Protein AF-A7SNC6-F1 (afdb_monomer_lite)

Secondary structure (DSSP, 8-state):
-----------SS--S---------SEEEEEEEE--HHHHTS-SS-EEEEE-TTGGG--HHHHIIIIIHHHHHHHHHTT-SEEEEETTTEEEE-TTHHHHTTTT-B-S-EETTEE-TTEEEEEEE--GGGT--EEE--GGGSTT-B-SS-PPPBS-TTSTTB---SS--EEE-GGG-SS--SSPPPTTBTT-SS----SSPPPPGGGTS--

Sequence (211 aa):
MKSSIAFSALLQCLLVLVIQGNYDNGLEQLGCYRNRHCALGGRPFPVHLKTFHDALHMNESELEVKVIRPCAELAKKKGYLWFGIEYWGECWSGEHAHSTYFKDGRSSHCCNGVGKDNTVFAYRIKEPMCDQYMTFDDETRAQNYTNIDGPFKTDNNGSTNHMFAGNLWYRFLGNTGTAIATTCVPPRHCDAILTGWMKDEHPRVTDGVVN

InterPro domains:
  IPR057774 UMOD/GP2/OIT3-like, D8C domain [PF23283] (170-211)

Radius of gyration: 25.27 Å; chains: 1; bounding box: 68×59×62 Å

Foldseek 3Di:
DDDDDDDDPPPPPPPPDDDPDPPPPLKDFPFKAFFVCVPPPAGLFRAWQDFQPPLVVDDLVCCVVRAVVVLCVSCVVVVFFKWWAAQRHTIGHDDCSVPRVQVRHGDPQAPSQHHHPRMIGMMGRNDCQPPDAAEDEPLQQALPRADDPDDAADCDPPDPRHDDPPPGHYAYDDNNDGDFACDDRDARGRSHRHDDGNVDDDDDVVNVPND

pLDDT: mean 79.82, std 18.89, range [26.81, 98.25]

Structure (mmCIF, N/CA/C/O backbone):
data_AF-A7SNC6-F1
#
_entry.id   AF-A7SNC6-F1
#
loop_
_atom_site.group_PDB
_atom_site.id
_atom_site.type_symbol
_atom_site.label_atom_id
_atom_site.label_alt_id
_atom_site.label_comp_id
_atom_site.label_asym_id
_atom_site.label_entity_id
_atom_site.label_seq_id
_atom_site.pdbx_PDB_ins_code
_atom_site.Cartn_x
_atom_site.Cartn_y
_atom_site.Cartn_z
_atom_site.occupancy
_atom_site.B_iso_or_equiv
_atom_site.auth_seq_id
_atom_site.auth_comp_id
_atom_site.auth_asym_id
_atom_site.auth_atom_id
_atom_site.pdbx_PDB_model_num
ATOM 1 N N . MET A 1 1 ? 38.694 44.424 34.231 1.00 33.25 1 MET A N 1
ATOM 2 C CA . MET A 1 1 ? 39.830 43.561 33.834 1.00 33.25 1 MET A CA 1
ATOM 3 C C . MET A 1 1 ? 39.306 42.140 33.654 1.00 33.25 1 MET A C 1
ATOM 5 O O . MET A 1 1 ? 38.516 41.736 34.490 1.00 33.25 1 MET A O 1
ATOM 9 N N . LYS A 1 2 ? 39.682 41.491 32.534 1.00 27.47 2 LYS A N 1
ATOM 10 C CA . LYS A 1 2 ? 39.826 40.037 32.239 1.00 27.47 2 LYS A CA 1
ATOM 11 C C . LYS A 1 2 ? 39.272 39.058 33.307 1.00 27.47 2 LYS A C 1
ATOM 13 O O . LYS A 1 2 ? 39.609 39.222 34.465 1.00 27.47 2 LYS A O 1
ATOM 18 N N . SER A 1 3 ? 38.585 37.945 33.034 1.00 26.81 3 SER A N 1
ATOM 19 C CA . SER A 1 3 ? 38.406 37.118 31.830 1.00 26.81 3 SER A CA 1
ATOM 20 C C . SER A 1 3 ? 37.554 35.882 32.215 1.00 26.81 3 SER A C 1
ATOM 22 O O . SER A 1 3 ? 37.766 35.382 33.310 1.00 26.81 3 SER A O 1
ATOM 24 N N . SER A 1 4 ? 36.689 35.422 31.290 1.00 28.69 4 SER A N 1
ATOM 25 C CA . SER A 1 4 ? 36.285 34.036 30.892 1.00 28.69 4 SER A CA 1
ATOM 26 C C . SER A 1 4 ? 36.039 32.953 31.978 1.00 28.69 4 SER A C 1
ATOM 28 O O . SER A 1 4 ? 36.802 32.841 32.921 1.00 28.69 4 SER A O 1
ATOM 30 N N . ILE A 1 5 ? 35.055 32.040 31.894 1.00 34.69 5 ILE A N 1
ATOM 31 C CA . ILE A 1 5 ? 34.737 31.092 30.803 1.00 34.69 5 ILE A CA 1
ATOM 32 C C . ILE A 1 5 ? 33.243 30.675 30.841 1.00 34.69 5 ILE A C 1
ATOM 34 O O . ILE A 1 5 ? 32.614 30.604 31.891 1.00 34.69 5 ILE A O 1
ATOM 38 N N . ALA A 1 6 ? 32.744 30.396 29.635 1.00 30.88 6 ALA A N 1
ATOM 39 C CA . ALA A 1 6 ? 31.465 29.875 29.155 1.00 30.88 6 ALA A CA 1
ATOM 40 C C . ALA A 1 6 ? 30.711 28.797 29.969 1.00 30.88 6 ALA A C 1
ATOM 42 O O . ALA A 1 6 ? 31.302 27.812 30.392 1.00 30.88 6 ALA A O 1
ATOM 43 N N . PHE A 1 7 ? 29.372 28.879 29.942 1.00 33.66 7 PHE A N 1
ATOM 44 C CA . PHE A 1 7 ? 28.538 27.850 29.299 1.00 33.66 7 PHE A CA 1
ATOM 45 C C . PHE A 1 7 ? 27.410 28.535 28.512 1.00 33.66 7 PHE A C 1
ATOM 47 O O . PHE A 1 7 ? 26.639 29.333 29.036 1.00 33.66 7 PHE A O 1
ATOM 54 N N . SER A 1 8 ? 27.409 28.277 27.208 1.00 35.75 8 SER A N 1
ATOM 55 C CA . SER A 1 8 ? 26.547 28.887 26.200 1.00 35.75 8 SER A CA 1
ATOM 56 C C . SER A 1 8 ? 25.087 28.462 26.374 1.00 35.75 8 SER A C 1
ATOM 58 O O . SER A 1 8 ? 24.778 27.272 26.369 1.00 35.75 8 SER A O 1
ATOM 60 N N . ALA A 1 9 ? 24.186 29.440 26.465 1.00 37.50 9 ALA A N 1
ATOM 61 C CA . ALA A 1 9 ? 22.739 29.271 26.380 1.00 37.50 9 ALA A CA 1
ATOM 62 C C . ALA A 1 9 ? 22.296 29.014 24.920 1.00 37.50 9 ALA A C 1
ATOM 64 O O . ALA A 1 9 ? 21.599 29.822 24.312 1.00 37.50 9 ALA A O 1
ATOM 65 N N . LEU A 1 10 ? 22.726 27.882 24.349 1.00 45.81 10 LEU A N 1
ATOM 66 C CA . LEU A 1 10 ? 22.366 27.414 23.001 1.00 45.81 10 LEU A CA 1
ATOM 67 C C . LEU A 1 10 ? 21.673 26.040 23.019 1.00 45.81 10 LEU A C 1
ATOM 69 O O . LEU A 1 10 ? 21.910 25.200 22.156 1.00 45.81 10 LEU A O 1
ATOM 73 N N . LEU A 1 11 ? 20.783 25.794 23.983 1.00 43.00 11 LEU A N 1
ATOM 74 C CA . LEU A 1 11 ? 19.955 24.581 23.973 1.00 43.00 11 LEU A CA 1
ATOM 75 C C . LEU A 1 11 ? 18.495 24.856 24.342 1.00 43.00 11 LEU A C 1
ATOM 77 O O . LEU A 1 11 ? 17.886 24.141 25.127 1.00 43.00 11 LEU A O 1
ATOM 81 N N . GLN A 1 12 ? 17.926 25.909 23.755 1.00 46.56 12 GLN A N 1
ATOM 82 C CA . GLN A 1 12 ? 16.492 26.200 23.869 1.00 46.56 12 GLN A CA 1
ATOM 83 C C . GLN A 1 12 ? 15.816 26.502 22.524 1.00 46.56 12 GLN A C 1
ATOM 85 O O . GLN A 1 12 ? 14.722 27.048 22.487 1.00 46.56 12 GLN A O 1
ATOM 90 N N . CYS A 1 13 ? 16.435 26.068 21.417 1.00 36.12 13 CYS A N 1
ATOM 91 C CA . CYS A 1 13 ? 15.850 26.131 20.070 1.00 36.12 13 CYS A CA 1
ATOM 92 C C . CYS A 1 13 ? 16.016 24.845 19.233 1.00 36.12 13 CYS A C 1
ATOM 94 O O . CYS A 1 13 ? 15.819 24.881 18.025 1.00 36.12 13 CYS A O 1
ATOM 96 N N . LEU A 1 14 ? 16.333 23.696 19.844 1.00 38.91 14 LEU A N 1
ATOM 97 C CA . LEU A 1 14 ? 16.245 22.385 19.169 1.00 38.91 14 LEU A CA 1
ATOM 98 C C . LEU A 1 14 ? 15.051 21.556 19.663 1.00 38.91 14 LEU A C 1
ATOM 100 O O . LEU A 1 14 ? 15.055 20.330 19.651 1.00 38.91 14 LEU A O 1
ATOM 104 N N . LEU A 1 15 ? 13.987 22.260 20.048 1.00 40.84 15 LEU A N 1
ATOM 105 C CA . LEU A 1 15 ? 12.631 21.733 20.096 1.00 40.84 15 LEU A CA 1
ATOM 106 C C . LEU A 1 15 ? 12.034 21.758 18.673 1.00 40.84 15 LEU A C 1
ATOM 108 O O . LEU A 1 15 ? 11.037 22.418 18.407 1.00 40.84 15 LEU A O 1
ATOM 112 N N . VAL A 1 16 ? 12.683 21.061 17.742 1.00 39.91 16 VAL A N 1
ATOM 113 C CA . VAL A 1 16 ? 12.069 20.609 16.492 1.00 39.91 16 VAL A CA 1
ATOM 114 C C . VAL A 1 16 ? 12.292 19.102 16.464 1.00 39.91 16 VAL A C 1
ATOM 116 O O . VAL A 1 16 ? 13.362 18.644 16.090 1.00 39.91 16 VAL A O 1
ATOM 119 N N . LEU A 1 17 ? 11.277 18.368 16.934 1.00 39.59 17 LEU A N 1
ATOM 120 C CA . LEU A 1 17 ? 10.979 16.974 16.576 1.00 39.59 17 LEU A CA 1
ATOM 121 C C . LEU A 1 17 ? 12.161 16.000 16.793 1.00 39.59 17 LEU A C 1
ATOM 123 O O . LEU A 1 17 ? 12.955 15.729 15.905 1.00 39.59 17 LEU A O 1
ATOM 127 N N . VAL A 1 18 ? 12.408 15.551 18.024 1.00 37.75 18 VAL A N 1
ATOM 128 C CA . VAL A 1 18 ? 11.853 14.285 18.547 1.00 37.75 18 VAL A CA 1
ATOM 129 C C . VAL A 1 18 ? 12.118 13.106 17.587 1.00 37.75 18 VAL A C 1
ATOM 131 O O . VAL A 1 18 ? 11.423 12.921 16.597 1.00 37.75 18 VAL A O 1
ATOM 134 N N . ILE A 1 19 ? 13.109 12.295 17.983 1.00 39.22 19 ILE A N 1
ATOM 135 C CA . ILE A 1 19 ? 13.506 10.948 17.521 1.00 39.22 19 ILE A CA 1
ATOM 136 C C . ILE A 1 19 ? 14.210 10.863 16.154 1.00 39.22 19 ILE A C 1
ATOM 138 O O . ILE A 1 19 ? 13.601 10.666 15.109 1.00 39.22 19 ILE A O 1
ATOM 142 N N . GLN A 1 20 ? 15.547 10.838 16.198 1.00 39.59 20 GLN A N 1
ATOM 143 C CA . GLN A 1 20 ? 16.366 10.074 15.249 1.00 39.59 20 GLN A CA 1
ATOM 144 C C . GLN A 1 20 ? 16.099 8.568 15.437 1.00 39.59 20 GLN A C 1
ATOM 146 O O . GLN A 1 20 ? 16.933 7.824 15.945 1.00 39.59 20 GLN A O 1
ATOM 151 N N . GLY A 1 21 ? 14.901 8.125 15.075 1.00 33.22 21 GLY A N 1
ATOM 152 C CA . GLY A 1 21 ? 14.611 6.736 14.760 1.00 33.22 21 GLY A CA 1
ATOM 153 C C . GLY A 1 21 ? 14.465 6.684 13.251 1.00 33.22 21 GLY A C 1
ATOM 154 O O . GLY A 1 21 ? 13.711 7.478 12.697 1.00 33.22 21 GLY A O 1
ATOM 155 N N . ASN A 1 22 ? 15.221 5.820 12.579 1.00 39.22 22 ASN A N 1
ATOM 156 C CA . ASN A 1 22 ? 15.066 5.584 11.148 1.00 39.22 22 ASN A CA 1
ATOM 157 C C . ASN A 1 22 ? 13.580 5.363 10.828 1.00 39.22 22 ASN A C 1
ATOM 159 O O . ASN A 1 22 ? 13.013 4.337 11.197 1.00 39.22 22 ASN A O 1
ATOM 163 N N . TYR A 1 23 ? 12.952 6.334 10.165 1.00 40.31 23 TYR A N 1
ATOM 164 C CA . TYR A 1 23 ? 11.682 6.121 9.491 1.00 40.31 23 TYR A CA 1
ATOM 165 C C . TYR A 1 23 ? 12.012 5.233 8.290 1.00 40.31 23 TYR A C 1
ATOM 167 O O . TYR A 1 23 ? 12.348 5.728 7.216 1.00 40.31 23 TYR A O 1
ATOM 175 N N . ASP A 1 24 ? 12.014 3.913 8.493 1.00 50.47 24 ASP A N 1
ATOM 176 C CA . ASP A 1 24 ? 11.870 2.972 7.385 1.00 50.47 24 ASP A CA 1
ATOM 177 C C . ASP A 1 24 ? 10.622 3.437 6.627 1.00 50.47 24 ASP A C 1
ATOM 179 O O . ASP A 1 24 ? 9.529 3.461 7.191 1.00 50.47 24 ASP A O 1
ATOM 183 N N . ASN A 1 25 ? 10.812 3.921 5.397 1.00 56.88 25 ASN A N 1
ATOM 184 C CA . ASN A 1 25 ? 9.876 4.734 4.611 1.00 56.88 25 ASN A CA 1
ATOM 185 C C . ASN A 1 25 ? 8.576 4.010 4.198 1.00 56.88 25 ASN A C 1
ATOM 187 O O . ASN A 1 25 ? 8.143 4.177 3.067 1.00 56.88 25 ASN A O 1
ATOM 191 N N . GLY A 1 26 ? 7.957 3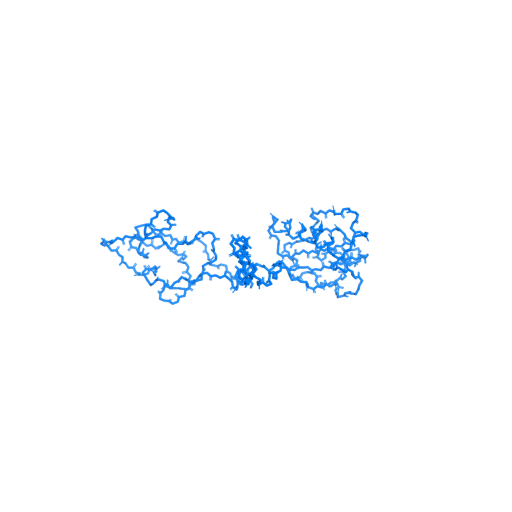.170 5.033 1.00 78.44 26 GLY A N 1
ATOM 192 C CA . GLY A 1 26 ? 6.697 2.476 4.734 1.00 78.44 26 GLY A CA 1
ATOM 193 C C . GLY A 1 26 ? 6.717 1.660 3.435 1.00 78.44 26 GLY A C 1
ATOM 194 O O . GLY A 1 26 ? 5.668 1.258 2.950 1.00 78.44 26 GLY A O 1
ATOM 195 N N . LEU A 1 27 ? 7.892 1.433 2.845 1.00 88.44 27 LEU A N 1
ATOM 196 C CA . LEU A 1 27 ? 8.087 0.860 1.523 1.00 88.44 27 LEU A CA 1
ATOM 197 C C . LEU A 1 27 ? 9.140 -0.230 1.608 1.00 88.44 27 LEU A C 1
ATOM 199 O O . LEU A 1 27 ? 10.258 -0.024 2.073 1.00 88.44 27 LEU A O 1
ATOM 203 N N . GLU A 1 28 ? 8.779 -1.401 1.115 1.00 89.81 28 GLU A N 1
ATOM 204 C CA . GLU A 1 28 ? 9.666 -2.534 0.964 1.00 89.81 28 GLU A CA 1
ATOM 205 C C . GLU A 1 28 ? 10.018 -2.732 -0.501 1.00 89.81 28 GLU A C 1
ATOM 207 O O . GLU A 1 28 ? 9.141 -2.854 -1.357 1.00 89.81 28 GLU A O 1
ATOM 212 N N . GLN A 1 29 ? 11.316 -2.808 -0.778 1.00 93.75 29 GLN A N 1
ATOM 213 C CA . GLN A 1 29 ? 11.841 -3.129 -2.097 1.00 93.75 29 GLN A CA 1
ATOM 214 C C . GLN A 1 29 ? 11.790 -4.644 -2.318 1.00 93.75 29 GLN A C 1
ATOM 216 O O . GLN A 1 29 ? 12.594 -5.389 -1.762 1.00 93.75 29 GLN A O 1
ATOM 221 N N . LEU A 1 30 ? 10.870 -5.112 -3.163 1.00 93.38 30 LEU A N 1
ATOM 222 C CA . LEU A 1 30 ? 10.735 -6.538 -3.494 1.00 93.38 30 LEU A CA 1
ATOM 223 C C . LEU A 1 30 ? 11.735 -6.970 -4.577 1.00 93.38 30 LEU A C 1
ATOM 225 O O . LEU A 1 30 ? 12.044 -8.159 -4.727 1.00 93.38 30 LEU A O 1
ATOM 229 N N . GLY A 1 31 ? 12.229 -6.007 -5.359 1.00 94.38 31 GLY A N 1
ATOM 230 C CA . GLY A 1 31 ? 13.295 -6.180 -6.339 1.00 94.38 31 GLY A CA 1
ATOM 231 C C . GLY A 1 31 ? 12.835 -6.098 -7.793 1.00 94.38 31 GLY A C 1
ATOM 232 O O . GLY A 1 31 ? 11.743 -5.634 -8.108 1.00 94.38 31 GLY A O 1
ATOM 233 N N . CYS A 1 32 ? 13.709 -6.545 -8.693 1.00 97.44 32 CYS A N 1
ATOM 234 C CA . CYS A 1 32 ? 13.544 -6.400 -10.135 1.00 97.44 32 CYS A CA 1
ATOM 235 C C . CYS A 1 32 ? 12.961 -7.661 -10.789 1.00 97.44 32 CYS A C 1
ATOM 237 O O . CYS A 1 32 ? 13.494 -8.767 -10.636 1.00 97.44 32 CYS A O 1
ATOM 239 N N . TYR A 1 33 ? 11.902 -7.480 -11.575 1.00 96.62 33 TYR A N 1
ATOM 240 C CA . TYR A 1 33 ? 11.171 -8.553 -12.245 1.00 96.62 33 TYR A CA 1
ATOM 241 C C . TYR A 1 33 ? 10.995 -8.244 -13.724 1.00 96.62 33 TYR A C 1
ATOM 243 O O . TYR A 1 33 ? 11.029 -7.091 -14.152 1.00 96.62 33 TYR A O 1
ATOM 251 N N . ARG A 1 34 ? 10.853 -9.290 -14.532 1.00 94.88 34 ARG A N 1
ATOM 252 C CA . ARG A 1 34 ? 10.528 -9.132 -15.950 1.00 94.88 34 ARG A CA 1
ATOM 253 C C . ARG A 1 34 ? 9.076 -8.674 -16.093 1.00 94.88 34 ARG A C 1
ATOM 255 O O . ARG A 1 34 ? 8.237 -9.003 -15.264 1.00 94.88 34 ARG A O 1
ATOM 262 N N . ASN A 1 35 ? 8.794 -7.952 -17.167 1.00 90.31 35 ASN A N 1
ATOM 263 C CA . ASN A 1 35 ? 7.447 -7.595 -17.592 1.00 90.31 35 ASN A CA 1
ATOM 264 C C . ASN A 1 35 ? 7.241 -8.052 -19.043 1.00 90.31 35 ASN A C 1
ATOM 266 O O . ASN A 1 35 ? 7.321 -7.266 -19.986 1.00 90.31 35 ASN A O 1
ATOM 270 N N . ARG A 1 36 ? 6.999 -9.351 -19.241 1.00 84.88 36 ARG A N 1
ATOM 271 C CA . ARG A 1 36 ? 6.863 -9.986 -20.566 1.00 84.88 36 ARG A CA 1
ATOM 272 C C . ARG A 1 36 ? 5.442 -9.868 -21.113 1.00 84.88 36 ARG A C 1
ATOM 274 O O . ARG A 1 36 ? 4.935 -10.790 -21.749 1.00 84.88 36 ARG A O 1
ATOM 281 N N . HIS A 1 37 ? 4.799 -8.728 -20.896 1.00 77.94 37 HIS A N 1
ATOM 282 C CA . HIS A 1 37 ? 3.389 -8.533 -21.211 1.00 77.94 37 HIS A CA 1
ATOM 283 C C . HIS A 1 37 ? 3.032 -8.756 -22.687 1.00 77.94 37 HIS A C 1
ATOM 285 O O . HIS A 1 37 ? 1.966 -9.303 -22.963 1.00 77.94 37 HIS A O 1
ATOM 291 N N . CYS A 1 38 ? 3.926 -8.407 -23.621 1.00 76.69 38 CYS A N 1
ATOM 292 C CA . CYS A 1 38 ? 3.744 -8.674 -25.053 1.00 76.69 38 CYS A CA 1
ATOM 293 C C . CYS A 1 38 ? 3.909 -10.156 -25.428 1.00 76.69 38 CYS A C 1
ATOM 295 O O . CYS A 1 38 ? 3.341 -10.594 -26.421 1.00 76.69 38 CYS A O 1
ATOM 297 N N . ALA A 1 39 ? 4.695 -10.922 -24.665 1.00 72.94 39 ALA A N 1
ATOM 298 C CA . ALA A 1 39 ? 5.048 -12.303 -25.002 1.00 72.94 39 ALA A CA 1
ATOM 299 C C . ALA A 1 39 ? 4.208 -13.351 -24.255 1.00 72.94 39 ALA A C 1
ATOM 301 O O . ALA A 1 39 ? 4.021 -14.448 -24.769 1.00 72.94 39 ALA A O 1
ATOM 302 N N . LEU A 1 40 ? 3.729 -13.037 -23.046 1.00 76.06 40 LEU A N 1
ATOM 303 C CA . LEU A 1 40 ? 3.042 -13.987 -22.159 1.00 76.06 40 LEU A CA 1
ATOM 304 C C . LEU A 1 40 ? 1.570 -13.645 -21.891 1.00 76.06 40 LEU A C 1
ATOM 306 O O . LEU A 1 40 ? 0.896 -14.406 -21.207 1.00 76.06 40 LEU A O 1
ATOM 310 N N . GLY A 1 41 ? 1.058 -12.540 -22.439 1.00 68.56 41 GLY A N 1
ATOM 311 C CA . GLY A 1 41 ? -0.332 -12.132 -22.247 1.00 68.56 41 GLY A CA 1
ATOM 312 C C . GLY A 1 41 ? -0.582 -11.578 -20.843 1.00 68.56 41 GLY A C 1
ATOM 313 O O . GLY A 1 41 ? -0.890 -12.301 -19.899 1.00 68.56 41 GLY A O 1
ATOM 314 N N . GLY A 1 42 ? -0.489 -10.254 -20.717 1.00 81.38 42 GLY A N 1
ATOM 315 C CA . GLY A 1 42 ? -0.873 -9.521 -19.508 1.00 81.38 42 GLY A CA 1
ATOM 316 C C . GLY A 1 42 ? 0.294 -9.190 -18.576 1.00 81.38 42 GLY A C 1
ATOM 317 O O . GLY A 1 42 ? 1.175 -10.007 -18.313 1.00 81.38 42 GLY A O 1
ATOM 318 N N . ARG A 1 43 ? 0.281 -7.971 -18.034 1.00 89.81 43 ARG A N 1
ATOM 319 C CA . ARG A 1 43 ? 1.343 -7.419 -17.176 1.00 89.81 43 ARG A CA 1
ATOM 320 C C . ARG A 1 43 ? 1.320 -8.035 -15.763 1.00 89.81 43 ARG A C 1
ATOM 322 O O . ARG A 1 43 ? 0.247 -8.428 -15.299 1.00 89.81 43 ARG A O 1
ATOM 329 N N . PRO A 1 44 ? 2.465 -8.141 -15.059 1.00 90.62 44 PRO A N 1
ATOM 330 C CA . PRO A 1 44 ? 2.508 -8.417 -13.620 1.00 90.62 44 PRO A CA 1
ATOM 331 C C . PRO A 1 44 ? 1.725 -7.375 -12.812 1.00 90.62 44 PRO A C 1
ATOM 333 O O . PRO A 1 44 ? 0.977 -7.739 -11.910 1.00 90.62 44 PRO A O 1
ATOM 336 N N . PHE A 1 45 ? 1.835 -6.103 -13.206 1.00 95.12 45 PHE A N 1
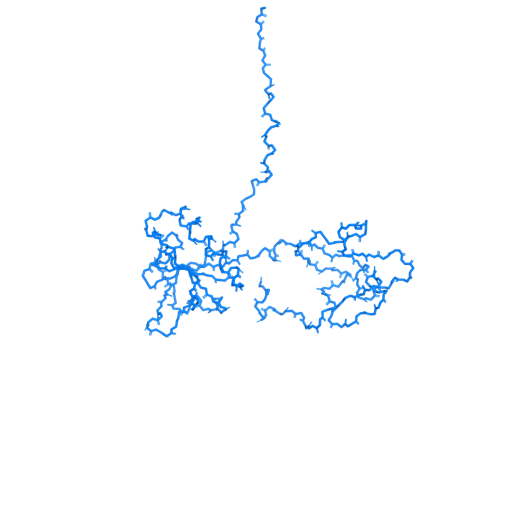ATOM 337 C CA . PHE A 1 45 ? 1.040 -4.983 -12.704 1.00 95.12 45 PHE A CA 1
ATOM 338 C C . PHE A 1 45 ? 0.125 -4.461 -13.829 1.00 95.12 45 PHE A C 1
ATOM 340 O O . PHE A 1 45 ? 0.614 -3.797 -14.745 1.00 95.12 45 PHE A O 1
ATOM 347 N N . PRO A 1 46 ? -1.175 -4.805 -13.839 1.00 93.69 46 PRO A N 1
ATOM 348 C CA . PRO A 1 46 ? -2.060 -4.527 -14.974 1.00 93.69 46 PRO A CA 1
ATOM 349 C C . PRO A 1 46 ? -2.612 -3.097 -15.038 1.00 93.69 46 PRO A C 1
ATOM 351 O O . PRO A 1 46 ? -3.100 -2.693 -16.091 1.00 93.69 46 PRO A O 1
ATOM 354 N N . VAL A 1 47 ? -2.560 -2.331 -13.946 1.00 96.06 47 VAL A N 1
ATOM 355 C CA . VAL A 1 47 ? -3.182 -1.004 -13.856 1.00 96.06 47 VAL A CA 1
ATOM 356 C C . VAL A 1 47 ? -2.118 0.077 -13.964 1.00 96.06 47 VAL A C 1
ATOM 358 O O . VAL A 1 47 ? -1.282 0.213 -13.075 1.00 96.06 47 VAL A O 1
ATOM 361 N N . HIS A 1 48 ? -2.163 0.875 -15.027 1.00 97.25 48 HIS A N 1
ATOM 362 C CA . HIS A 1 48 ? -1.355 2.091 -15.126 1.00 97.25 48 HIS A CA 1
ATOM 363 C C . HIS A 1 48 ? -1.947 3.173 -14.222 1.00 97.25 48 HIS A C 1
ATOM 365 O O . HIS A 1 48 ? -3.148 3.444 -14.278 1.00 97.25 48 HIS A O 1
ATOM 371 N N . LEU A 1 49 ? -1.119 3.777 -13.372 1.00 97.62 49 LEU A N 1
ATOM 372 C CA . LEU A 1 49 ? -1.534 4.860 -12.482 1.00 97.62 49 LEU A CA 1
ATOM 373 C C . LEU A 1 49 ? -1.108 6.225 -13.019 1.00 97.62 49 LEU A C 1
ATOM 375 O O . LEU A 1 49 ? -1.892 7.175 -12.959 1.00 97.62 49 LEU A O 1
ATOM 379 N N . LYS A 1 50 ? 0.143 6.339 -13.489 1.00 97.88 50 LYS A N 1
ATOM 380 C CA . LYS A 1 50 ? 0.732 7.594 -13.975 1.00 97.88 50 LYS A CA 1
ATOM 381 C C . LYS A 1 50 ? 2.065 7.358 -14.689 1.00 97.88 50 LYS A C 1
ATOM 383 O O . LYS A 1 50 ? 2.787 6.431 -14.347 1.00 97.88 50 LYS A O 1
ATOM 388 N N . THR A 1 51 ? 2.436 8.261 -15.593 1.00 97.44 51 THR A N 1
ATOM 389 C CA . THR A 1 51 ? 3.811 8.386 -16.100 1.00 97.44 51 THR A CA 1
ATOM 390 C C . THR A 1 51 ? 4.474 9.634 -15.515 1.00 97.44 51 THR A C 1
ATOM 392 O O . THR A 1 51 ? 3.914 10.732 -15.564 1.00 97.44 51 THR A O 1
ATOM 395 N N . PHE A 1 52 ? 5.659 9.461 -14.936 1.00 95.69 52 PHE A N 1
ATOM 396 C CA . PHE A 1 52 ? 6.542 10.523 -14.466 1.00 95.69 52 PHE A CA 1
ATOM 397 C C . PHE A 1 52 ? 7.600 10.790 -15.542 1.00 95.69 52 PHE A C 1
ATOM 399 O O . PHE A 1 52 ? 8.435 9.935 -15.831 1.00 95.69 52 PHE A O 1
ATOM 406 N N . HIS A 1 53 ? 7.533 11.961 -16.175 1.00 91.25 53 HIS A N 1
ATOM 407 C CA . HIS A 1 53 ? 8.469 12.346 -17.233 1.00 91.25 53 HIS A CA 1
ATOM 408 C C . HIS A 1 53 ? 9.864 12.674 -16.672 1.00 91.25 53 HIS A C 1
ATOM 410 O O . HIS A 1 53 ? 10.018 12.945 -15.482 1.00 91.25 53 HIS A O 1
ATOM 416 N N . ASP A 1 54 ? 10.878 12.618 -17.541 1.00 90.31 54 ASP A N 1
ATOM 417 C CA . ASP A 1 54 ? 12.287 12.954 -17.265 1.00 90.31 54 ASP A CA 1
ATOM 418 C C . ASP A 1 54 ? 13.011 12.069 -16.232 1.00 90.31 54 ASP A C 1
ATOM 420 O O . ASP A 1 54 ? 14.162 12.328 -15.876 1.00 90.31 54 ASP A O 1
ATOM 424 N N . ALA A 1 55 ? 12.385 10.973 -15.796 1.00 88.69 55 ALA A N 1
ATOM 425 C CA . ALA A 1 55 ? 12.938 10.069 -14.788 1.00 88.69 55 ALA A CA 1
ATOM 426 C C . ALA A 1 55 ? 14.256 9.385 -15.208 1.00 88.69 55 ALA A C 1
ATOM 428 O O . ALA A 1 55 ? 15.081 9.062 -14.361 1.00 88.69 55 ALA A O 1
ATOM 429 N N . LEU A 1 56 ? 14.502 9.220 -16.513 1.00 87.38 56 LEU A N 1
ATOM 430 C CA . LEU A 1 56 ? 15.725 8.607 -17.053 1.00 87.38 56 LEU A CA 1
ATOM 431 C C . LEU A 1 56 ? 17.016 9.346 -16.647 1.00 87.38 56 LEU A C 1
ATOM 433 O O . LEU A 1 56 ? 18.081 8.735 -16.584 1.00 87.38 56 LEU A O 1
ATOM 437 N N . HIS A 1 57 ? 16.933 10.654 -16.395 1.00 89.00 57 HIS A N 1
ATOM 438 C CA . HIS A 1 57 ? 18.088 11.493 -16.058 1.00 89.00 57 HIS A CA 1
ATOM 439 C C . HIS A 1 57 ? 18.210 11.784 -14.559 1.00 89.00 57 HIS A C 1
ATOM 441 O O . HIS A 1 57 ? 19.143 12.470 -14.144 1.00 89.00 57 HIS A O 1
ATOM 447 N N . MET A 1 58 ? 17.277 11.276 -13.753 1.00 91.31 58 MET A N 1
ATOM 448 C CA . MET A 1 58 ? 17.261 11.489 -12.313 1.00 91.31 58 MET A CA 1
ATOM 449 C C . MET A 1 58 ? 18.316 10.628 -11.618 1.00 91.31 58 MET A C 1
ATOM 451 O O . MET A 1 58 ? 18.559 9.475 -11.982 1.00 91.31 58 MET A O 1
ATOM 455 N N . ASN A 1 59 ? 18.924 11.183 -10.573 1.00 92.69 59 ASN A N 1
ATOM 456 C CA . ASN A 1 59 ? 19.705 10.378 -9.637 1.00 92.69 59 ASN A CA 1
ATOM 457 C C . ASN A 1 59 ? 18.787 9.593 -8.678 1.00 92.69 59 ASN A C 1
ATOM 459 O O . ASN A 1 59 ? 17.574 9.789 -8.653 1.00 92.69 59 ASN A O 1
ATOM 463 N N . GLU A 1 60 ? 19.369 8.706 -7.872 1.00 90.06 60 GLU A N 1
ATOM 464 C CA . GLU A 1 60 ? 18.631 7.858 -6.925 1.00 90.06 60 GLU A CA 1
ATOM 465 C C . GLU A 1 60 ? 17.727 8.660 -5.971 1.00 90.06 60 GLU A C 1
ATOM 467 O O . GLU A 1 60 ? 16.541 8.361 -5.849 1.00 90.06 60 GLU A O 1
ATOM 472 N N . SER A 1 61 ? 18.245 9.731 -5.363 1.00 91.69 61 SER A N 1
ATOM 473 C CA . SER A 1 61 ? 17.475 10.584 -4.447 1.00 91.69 61 SER A CA 1
ATOM 474 C C . SER A 1 61 ? 16.318 11.300 -5.146 1.00 91.69 61 SER A C 1
ATOM 476 O O . SER A 1 61 ? 15.251 11.501 -4.566 1.00 91.69 61 SER A O 1
ATOM 478 N N . GLU A 1 62 ? 16.515 11.701 -6.401 1.00 94.06 62 GLU A N 1
ATOM 479 C CA . GLU A 1 62 ? 15.459 12.310 -7.201 1.00 94.06 62 GLU A CA 1
ATOM 480 C C . GLU A 1 62 ? 14.383 11.303 -7.600 1.00 94.06 62 GLU A C 1
ATOM 482 O O . GLU A 1 62 ? 13.204 11.635 -7.494 1.00 94.06 62 GLU A O 1
ATOM 487 N N . LEU A 1 63 ? 14.761 10.084 -8.001 1.00 93.12 63 LEU A N 1
ATOM 488 C CA . LEU A 1 63 ? 13.818 9.002 -8.299 1.00 93.12 63 LEU A CA 1
ATOM 489 C C . LEU A 1 63 ? 12.960 8.669 -7.077 1.00 93.12 63 LEU A C 1
ATOM 491 O O . LEU A 1 63 ? 11.739 8.555 -7.197 1.00 93.12 63 LEU A O 1
ATOM 495 N N . GLU A 1 64 ? 13.572 8.593 -5.896 1.00 92.12 64 GLU A N 1
ATOM 496 C CA . GLU A 1 64 ? 12.866 8.337 -4.640 1.00 92.12 64 GLU A CA 1
ATOM 497 C C . GLU A 1 64 ? 11.764 9.382 -4.394 1.00 92.12 64 GLU A C 1
ATOM 499 O O . GLU A 1 64 ? 10.594 9.047 -4.192 1.00 92.12 64 GLU A O 1
ATOM 504 N N . VAL A 1 65 ? 12.119 10.668 -4.461 1.00 92.44 65 VAL A N 1
ATOM 505 C CA . VAL A 1 65 ? 11.217 11.771 -4.097 1.00 92.44 65 VAL A CA 1
ATOM 506 C C . VAL A 1 65 ? 10.220 12.117 -5.207 1.00 92.44 65 VAL A C 1
ATOM 508 O O . VAL A 1 65 ? 9.089 12.503 -4.909 1.00 92.44 65 VAL A O 1
ATOM 511 N N . LYS A 1 66 ? 10.607 12.001 -6.483 1.00 95.31 66 LYS A N 1
ATOM 512 C CA . LYS A 1 66 ? 9.794 12.450 -7.629 1.00 95.31 66 LYS A CA 1
ATOM 513 C C . LYS A 1 66 ? 9.006 11.327 -8.306 1.00 95.31 66 LYS A C 1
ATOM 515 O O . LYS A 1 66 ? 8.024 11.633 -8.980 1.00 95.31 66 LYS A O 1
ATOM 520 N N . VAL A 1 67 ? 9.398 10.062 -8.129 1.00 96.44 67 VAL A N 1
ATOM 521 C CA . VAL A 1 67 ? 8.788 8.910 -8.820 1.00 96.44 67 VAL A CA 1
ATOM 522 C C . VAL A 1 67 ? 8.272 7.868 -7.830 1.00 96.44 67 VAL A C 1
ATOM 524 O O . VAL A 1 67 ? 7.066 7.621 -7.786 1.00 96.44 67 VAL A O 1
ATOM 527 N N . ILE A 1 68 ? 9.152 7.282 -7.013 1.00 96.25 68 ILE A N 1
ATOM 528 C CA . ILE A 1 68 ? 8.839 6.110 -6.179 1.00 96.25 68 ILE A CA 1
ATOM 529 C C . ILE A 1 68 ? 7.802 6.464 -5.110 1.00 96.25 68 ILE A C 1
ATOM 531 O O . ILE A 1 68 ? 6.727 5.862 -5.073 1.00 96.25 68 ILE A O 1
ATOM 535 N N . ARG A 1 69 ? 8.068 7.482 -4.280 1.00 94.62 69 ARG A N 1
ATOM 536 C CA . ARG A 1 69 ? 7.128 7.896 -3.224 1.00 94.62 69 ARG A CA 1
ATOM 537 C C . ARG A 1 69 ? 5.803 8.419 -3.793 1.00 94.62 69 ARG A C 1
ATOM 539 O O . ARG A 1 69 ? 4.757 7.959 -3.342 1.00 94.62 69 ARG A O 1
ATOM 546 N N . PRO A 1 70 ? 5.777 9.293 -4.818 1.00 96.00 70 PRO A N 1
ATOM 547 C CA . PRO A 1 70 ? 4.518 9.695 -5.442 1.00 96.00 70 PRO A CA 1
ATOM 548 C C . PRO A 1 70 ? 3.725 8.535 -6.060 1.00 96.00 70 PRO A C 1
ATOM 550 O O . PRO A 1 70 ? 2.495 8.560 -6.031 1.00 96.00 70 PRO A O 1
ATOM 553 N N . CYS A 1 71 ? 4.394 7.515 -6.609 1.00 97.88 71 CYS A N 1
ATOM 554 C CA . CYS A 1 71 ? 3.722 6.311 -7.096 1.00 97.88 71 CYS A CA 1
ATOM 555 C C . CYS A 1 71 ? 3.083 5.513 -5.951 1.00 97.88 71 CYS A C 1
ATOM 557 O O . CYS A 1 71 ? 1.926 5.110 -6.072 1.00 97.88 71 CYS A O 1
ATOM 559 N N . ALA A 1 72 ? 3.787 5.356 -4.825 1.00 95.75 72 ALA A N 1
ATOM 560 C CA . ALA A 1 72 ? 3.241 4.726 -3.626 1.00 95.75 72 ALA A CA 1
ATOM 561 C C . ALA A 1 72 ? 1.974 5.436 -3.126 1.00 95.75 72 ALA A C 1
ATOM 563 O O . ALA A 1 72 ? 0.963 4.786 -2.871 1.00 95.75 72 ALA A O 1
ATOM 564 N N . GLU A 1 73 ? 1.986 6.771 -3.065 1.00 94.06 73 GLU A N 1
ATOM 565 C CA . GLU A 1 73 ? 0.815 7.561 -2.660 1.00 94.06 73 GLU A CA 1
ATOM 566 C C . GLU A 1 73 ? -0.370 7.380 -3.620 1.00 94.06 73 GLU A C 1
ATOM 568 O O . GLU A 1 73 ? -1.522 7.262 -3.194 1.00 94.06 73 GLU A O 1
ATOM 573 N N . LEU A 1 74 ? -0.110 7.320 -4.931 1.00 96.06 74 LEU A N 1
ATOM 574 C CA . LEU A 1 74 ? -1.149 7.054 -5.929 1.00 96.06 74 LEU A CA 1
ATOM 575 C C . LEU A 1 74 ? -1.726 5.643 -5.792 1.00 96.06 74 LEU A C 1
ATOM 577 O O . LEU A 1 74 ? -2.946 5.485 -5.869 1.00 96.06 74 LEU A O 1
ATOM 581 N N . ALA A 1 75 ? -0.873 4.640 -5.576 1.00 94.62 75 ALA A N 1
ATOM 582 C CA . ALA A 1 75 ? -1.289 3.263 -5.342 1.00 94.62 75 ALA A CA 1
ATOM 583 C C . ALA A 1 75 ? -2.153 3.168 -4.078 1.00 94.62 75 ALA A C 1
ATOM 585 O O . ALA A 1 75 ? -3.281 2.677 -4.149 1.00 94.62 75 ALA A O 1
ATOM 586 N N . LYS A 1 76 ? -1.705 3.768 -2.968 1.00 88.69 76 LYS A N 1
ATOM 587 C CA . LYS A 1 76 ? -2.450 3.826 -1.704 1.00 88.69 76 LYS A CA 1
ATOM 588 C C . LYS A 1 76 ? -3.799 4.522 -1.860 1.00 88.69 76 LYS A C 1
ATOM 590 O O . LYS A 1 76 ? -4.820 3.988 -1.436 1.00 88.69 76 LYS A O 1
ATOM 595 N N . LYS A 1 77 ? -3.846 5.671 -2.545 1.00 88.44 77 LYS A N 1
ATOM 596 C CA . LYS A 1 77 ? -5.099 6.394 -2.839 1.00 88.44 77 LYS A CA 1
ATOM 597 C C . LYS A 1 77 ? -6.085 5.560 -3.668 1.00 88.44 77 LYS A C 1
ATOM 599 O O . LYS A 1 77 ? -7.288 5.805 -3.617 1.00 88.44 77 LYS A O 1
ATOM 604 N N . LYS A 1 78 ? -5.585 4.598 -4.445 1.00 86.00 78 LYS A N 1
ATOM 605 C CA . LYS A 1 78 ? -6.382 3.641 -5.225 1.00 86.00 78 LYS A CA 1
ATOM 606 C C . LYS A 1 78 ? -6.685 2.338 -4.474 1.00 86.00 78 LYS A C 1
ATOM 608 O O . LYS A 1 78 ? -7.362 1.489 -5.041 1.00 86.00 78 LYS A O 1
ATOM 613 N N . GLY A 1 79 ? -6.236 2.195 -3.225 1.00 84.31 79 GLY A N 1
ATOM 614 C CA . GLY A 1 79 ? -6.442 0.998 -2.409 1.00 84.31 79 GLY A CA 1
ATOM 615 C C . GLY A 1 79 ? -5.483 -0.150 -2.729 1.00 84.31 79 GLY A C 1
ATOM 616 O O . GLY A 1 79 ? -5.758 -1.288 -2.367 1.00 84.31 79 GLY A O 1
ATOM 617 N N . TYR A 1 80 ? -4.370 0.118 -3.415 1.00 89.38 80 TYR A N 1
ATOM 618 C CA . TYR A 1 80 ? -3.367 -0.894 -3.730 1.00 89.38 80 TYR A CA 1
ATOM 619 C C . TYR A 1 80 ? -2.184 -0.845 -2.764 1.00 89.38 80 TYR A C 1
ATOM 621 O O . TYR A 1 80 ? -1.654 0.223 -2.466 1.00 89.38 80 TYR A O 1
ATOM 629 N N . LEU A 1 81 ? -1.726 -2.028 -2.351 1.00 87.94 81 LEU A N 1
ATOM 630 C CA . LEU A 1 81 ? -0.569 -2.214 -1.467 1.00 87.94 81 LEU A CA 1
ATOM 631 C C . LEU A 1 81 ? 0.717 -2.611 -2.213 1.00 87.94 81 LEU A C 1
ATOM 633 O O . LEU A 1 81 ? 1.805 -2.551 -1.648 1.00 87.94 81 LEU A O 1
ATOM 637 N N . TRP A 1 82 ? 0.614 -2.995 -3.487 1.00 94.38 82 TRP A N 1
ATOM 638 C CA . TRP A 1 82 ? 1.753 -3.330 -4.343 1.00 94.38 82 TRP A CA 1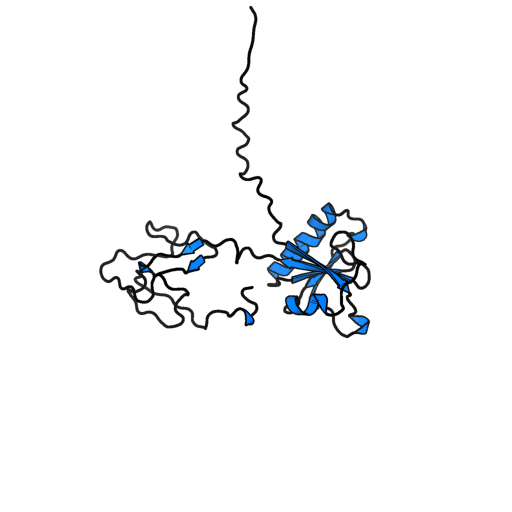
ATOM 639 C C . TRP A 1 82 ? 1.767 -2.420 -5.561 1.00 94.38 82 TRP A C 1
ATOM 641 O O . TRP A 1 82 ? 0.747 -2.224 -6.224 1.00 94.38 82 TRP A O 1
ATOM 651 N N . PHE A 1 83 ? 2.940 -1.906 -5.896 1.00 97.56 83 PHE A N 1
ATOM 652 C CA . PHE A 1 83 ? 3.149 -1.128 -7.109 1.00 97.56 83 PHE A CA 1
ATOM 653 C C . PHE A 1 83 ? 4.509 -1.454 -7.711 1.00 97.56 83 PHE A C 1
ATOM 655 O O . PHE A 1 83 ? 5.353 -2.103 -7.089 1.00 97.56 83 PHE A O 1
ATOM 662 N N . GLY A 1 84 ? 4.721 -1.007 -8.938 1.00 97.75 84 GLY A N 1
ATOM 663 C CA . GLY A 1 84 ? 6.001 -1.138 -9.595 1.00 97.75 84 GLY A CA 1
ATOM 664 C C . GLY A 1 84 ? 6.286 0.022 -10.526 1.00 97.75 84 GLY A C 1
ATOM 665 O O . GLY A 1 84 ? 5.365 0.630 -11.075 1.00 97.75 84 GLY A O 1
ATOM 666 N N . ILE A 1 85 ? 7.574 0.313 -10.689 1.00 98.00 85 ILE A N 1
ATOM 667 C CA . ILE A 1 85 ? 8.052 1.312 -11.640 1.00 98.00 85 ILE A CA 1
ATOM 668 C C . ILE A 1 85 ? 8.672 0.600 -12.838 1.00 98.00 85 ILE A C 1
ATOM 670 O O . ILE A 1 85 ? 9.602 -0.195 -12.677 1.00 98.00 85 ILE A O 1
ATOM 674 N N . GLU A 1 86 ? 8.162 0.883 -14.029 1.00 95.31 86 GLU A N 1
ATOM 675 C CA . GLU A 1 86 ? 8.691 0.427 -15.317 1.00 95.31 86 GLU A CA 1
ATOM 676 C C . GLU A 1 86 ? 9.177 1.624 -16.135 1.00 95.31 86 GLU A C 1
ATOM 678 O O . GLU A 1 86 ? 8.760 2.755 -15.894 1.00 95.31 86 GLU A O 1
ATOM 683 N N . TYR A 1 87 ? 10.064 1.378 -17.103 1.00 93.75 87 TYR A N 1
ATOM 684 C CA . TYR A 1 87 ? 10.491 2.371 -18.087 1.00 93.75 87 TYR A CA 1
ATOM 685 C C . TYR A 1 87 ? 10.878 3.712 -17.441 1.00 93.75 87 TYR A C 1
ATOM 687 O O . TYR A 1 87 ? 10.442 4.788 -17.846 1.00 93.75 87 TYR A O 1
ATOM 695 N N . TRP A 1 88 ? 11.679 3.615 -16.377 1.00 91.94 88 TRP A N 1
ATOM 696 C CA . TRP A 1 88 ? 12.203 4.694 -15.536 1.00 91.94 88 TRP A CA 1
ATOM 697 C C . TRP A 1 88 ? 11.176 5.505 -14.736 1.00 91.94 88 TRP A C 1
ATOM 699 O O . TRP A 1 88 ? 11.525 6.013 -13.675 1.00 91.94 88 TRP A O 1
ATOM 709 N N . GLY A 1 89 ? 9.926 5.613 -15.184 1.00 95.94 89 GLY A N 1
ATOM 710 C CA . GLY A 1 89 ? 8.943 6.512 -14.579 1.00 95.94 89 GLY A CA 1
ATOM 711 C C . GLY A 1 89 ? 7.482 6.120 -14.768 1.00 95.94 89 GLY A C 1
ATOM 712 O O . GLY A 1 89 ? 6.602 6.888 -14.390 1.00 95.94 89 GLY A O 1
ATOM 713 N N . GLU A 1 90 ? 7.169 4.962 -15.338 1.00 96.94 90 GLU A N 1
ATOM 714 C CA . GLU A 1 90 ? 5.791 4.487 -15.410 1.00 96.94 90 GLU A CA 1
ATOM 715 C C . GLU A 1 90 ? 5.395 3.783 -14.118 1.00 96.94 90 GLU A C 1
ATOM 717 O O . GLU A 1 90 ? 5.972 2.770 -13.732 1.00 96.94 90 GLU A O 1
ATOM 722 N N . CYS A 1 91 ? 4.380 4.321 -13.458 1.00 98.25 91 CYS A N 1
ATOM 723 C CA . CYS A 1 91 ? 3.820 3.801 -12.227 1.00 98.25 91 CYS A CA 1
ATOM 724 C C . CYS A 1 91 ? 2.675 2.840 -12.539 1.00 98.25 91 CYS A C 1
ATOM 726 O O . CYS A 1 91 ? 1.647 3.235 -13.098 1.00 98.25 91 CYS A O 1
ATOM 728 N N . TRP A 1 92 ? 2.853 1.587 -12.134 1.00 97.94 92 TRP A N 1
ATOM 729 C CA . TRP A 1 92 ? 1.910 0.497 -12.346 1.00 97.94 92 TRP A CA 1
ATOM 730 C C . TRP A 1 92 ? 1.498 -0.143 -11.019 1.00 97.94 92 TRP A C 1
ATOM 732 O O . TRP A 1 92 ? 2.263 -0.169 -10.058 1.00 97.94 92 TRP A O 1
ATOM 742 N N . SER A 1 93 ? 0.285 -0.685 -10.955 1.00 97.50 93 SER A N 1
ATOM 743 C CA . SER A 1 93 ? -0.260 -1.372 -9.783 1.00 97.50 93 SER A CA 1
ATOM 744 C C . SER A 1 93 ? -1.318 -2.415 -10.190 1.00 97.50 93 SER A C 1
ATOM 746 O O . SER A 1 93 ? -1.419 -2.783 -11.363 1.00 97.50 93 SER A O 1
ATOM 748 N N . GLY A 1 94 ? -2.086 -2.938 -9.235 1.00 92.12 94 GLY A N 1
ATOM 749 C CA . GLY A 1 94 ? -3.213 -3.834 -9.479 1.00 92.12 94 GLY A CA 1
ATOM 750 C C . GLY A 1 94 ? -3.668 -4.590 -8.233 1.00 92.12 94 GLY A C 1
ATOM 751 O O . GLY A 1 94 ? -2.898 -4.806 -7.303 1.00 92.12 94 GLY A O 1
ATOM 752 N N . GLU A 1 95 ? -4.922 -5.036 -8.248 1.00 85.75 95 GLU A N 1
ATOM 753 C CA . GLU A 1 95 ? -5.584 -5.735 -7.134 1.00 85.75 95 GLU A CA 1
ATOM 754 C C . GLU A 1 95 ? -4.857 -7.030 -6.725 1.00 85.75 95 GLU A C 1
ATOM 756 O O . GLU A 1 95 ? -4.597 -7.277 -5.551 1.00 85.75 95 GLU A O 1
ATOM 761 N N . HIS A 1 96 ? -4.412 -7.814 -7.710 1.00 85.81 96 HIS A N 1
ATOM 762 C CA . HIS A 1 96 ? -3.72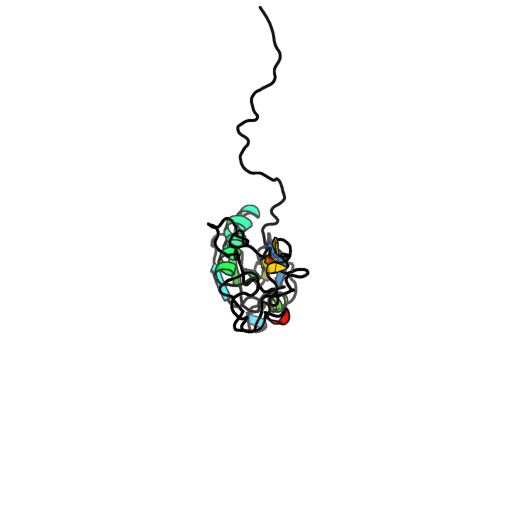1 -9.092 -7.498 1.00 85.81 96 HIS A CA 1
ATOM 763 C C . HIS A 1 96 ? -2.192 -8.970 -7.536 1.00 85.81 96 HIS A C 1
ATOM 765 O O . HIS A 1 96 ? -1.484 -9.973 -7.604 1.00 85.81 96 HIS A O 1
ATOM 771 N N . ALA A 1 97 ? -1.658 -7.746 -7.486 1.00 89.50 97 ALA A N 1
ATOM 772 C CA . ALA A 1 97 ? -0.231 -7.509 -7.664 1.00 89.50 97 ALA A CA 1
ATOM 773 C C . ALA A 1 97 ? 0.641 -8.259 -6.644 1.00 89.50 97 ALA A C 1
ATOM 775 O O . ALA A 1 97 ? 1.744 -8.658 -7.000 1.00 89.50 97 ALA A O 1
ATOM 776 N N . HIS A 1 98 ? 0.127 -8.539 -5.440 1.00 84.69 98 HIS A N 1
ATOM 777 C CA . HIS A 1 98 ? 0.795 -9.335 -4.402 1.00 84.69 98 HIS A CA 1
ATOM 778 C C . HIS A 1 98 ? 1.201 -10.749 -4.858 1.00 84.69 98 HIS A C 1
ATOM 780 O O . HIS A 1 98 ? 2.200 -11.282 -4.380 1.00 84.69 98 HIS A O 1
ATOM 786 N N . SER A 1 99 ? 0.454 -11.353 -5.787 1.00 85.38 99 SER A N 1
ATOM 787 C CA . SER A 1 99 ? 0.680 -12.716 -6.288 1.00 85.38 99 SER A CA 1
ATOM 788 C C . SER A 1 99 ? 1.151 -12.758 -7.743 1.00 85.38 99 SER A C 1
ATOM 790 O O . SER A 1 99 ? 1.580 -13.809 -8.218 1.00 85.38 99 SER A O 1
ATOM 792 N N . THR A 1 100 ? 1.125 -11.629 -8.458 1.00 90.38 100 THR A N 1
ATOM 793 C CA . THR A 1 100 ? 1.483 -11.575 -9.883 1.00 90.38 100 THR A CA 1
ATOM 794 C C . THR A 1 100 ? 2.797 -10.866 -10.179 1.00 90.38 100 THR A C 1
ATOM 796 O O . THR A 1 100 ? 3.357 -11.116 -11.247 1.00 90.38 100 THR A O 1
ATOM 799 N N . TYR A 1 101 ? 3.330 -10.024 -9.281 1.00 93.06 101 TYR A N 1
ATOM 800 C CA . TYR A 1 101 ? 4.512 -9.191 -9.571 1.00 93.06 101 TYR A CA 1
ATOM 801 C C . TYR A 1 101 ? 5.751 -9.993 -10.015 1.00 93.06 101 TYR A C 1
ATOM 803 O O . TYR A 1 101 ? 6.566 -9.503 -10.793 1.00 93.06 101 TYR A O 1
ATOM 811 N N . PHE A 1 102 ? 5.882 -11.240 -9.554 1.00 92.56 102 PHE A N 1
ATOM 812 C CA . PHE A 1 102 ? 7.021 -12.121 -9.824 1.00 92.56 102 PHE A CA 1
ATOM 813 C C . PHE A 1 102 ? 6.786 -13.146 -10.941 1.00 92.56 102 PHE A C 1
ATOM 815 O O . PHE A 1 102 ? 7.701 -13.912 -11.254 1.00 92.56 102 PHE A O 1
ATOM 822 N N . LYS A 1 103 ? 5.591 -13.181 -11.546 1.00 88.50 103 LYS A N 1
ATOM 823 C CA . LYS A 1 103 ? 5.150 -14.273 -12.434 1.00 88.50 103 LYS A CA 1
ATOM 824 C C . LYS A 1 103 ? 6.044 -14.486 -13.668 1.00 88.50 103 LYS A C 1
ATOM 826 O O . LYS A 1 103 ? 6.198 -15.612 -14.126 1.00 88.50 103 LYS A O 1
ATOM 831 N N . ASP A 1 104 ? 6.693 -13.429 -14.161 1.00 92.25 104 ASP A N 1
ATOM 832 C CA . ASP A 1 104 ? 7.578 -13.484 -15.340 1.00 92.25 104 ASP A CA 1
ATOM 833 C C . ASP A 1 104 ? 9.060 -13.759 -14.973 1.00 92.25 104 ASP A C 1
ATOM 835 O O . ASP A 1 104 ? 9.953 -13.817 -15.835 1.00 92.25 104 ASP A O 1
ATOM 839 N N . GLY A 1 105 ? 9.337 -13.949 -13.680 1.00 93.44 105 GLY A N 1
ATOM 840 C CA . GLY A 1 105 ? 10.653 -14.232 -13.117 1.00 93.44 105 GLY A CA 1
ATOM 841 C C . GLY A 1 105 ? 11.504 -12.991 -12.834 1.00 93.44 105 GLY A C 1
ATOM 842 O O . GLY A 1 105 ? 11.230 -11.881 -13.295 1.00 93.44 105 GLY A O 1
ATOM 843 N N . ARG A 1 106 ? 12.580 -13.190 -12.062 1.00 96.81 106 ARG A N 1
ATOM 844 C CA . ARG A 1 106 ? 13.516 -12.120 -11.676 1.00 96.81 106 ARG A CA 1
ATOM 845 C C . ARG A 1 106 ? 14.324 -11.605 -12.870 1.00 96.81 106 ARG A C 1
ATOM 847 O O . ARG A 1 106 ? 14.598 -12.334 -13.828 1.00 96.81 106 ARG A O 1
ATOM 854 N N . SER A 1 107 ? 14.752 -10.353 -12.770 1.00 96.06 107 SER A N 1
ATOM 855 C CA . SER A 1 107 ? 15.677 -9.704 -13.698 1.00 96.06 107 SER A CA 1
ATOM 856 C C . SER A 1 107 ? 16.736 -8.918 -12.926 1.00 96.06 107 SER A C 1
ATOM 858 O O . SER A 1 107 ? 16.558 -8.608 -11.754 1.00 96.06 107 SER A O 1
ATOM 860 N N . SER A 1 108 ? 17.841 -8.587 -13.583 1.00 94.88 108 SER A N 1
ATOM 861 C CA . SER A 1 108 ? 18.831 -7.614 -13.101 1.00 94.88 108 SER A CA 1
ATOM 862 C C . SER A 1 108 ? 18.767 -6.297 -13.879 1.00 94.88 108 SER A C 1
ATOM 864 O O . SER A 1 108 ? 19.540 -5.382 -13.616 1.00 94.88 108 SER A O 1
ATOM 866 N N . HIS A 1 109 ? 17.847 -6.180 -14.841 1.00 95.19 109 HIS A N 1
ATOM 867 C CA . HIS A 1 109 ? 17.750 -5.036 -15.745 1.00 95.19 109 HIS A CA 1
ATOM 868 C C . HIS A 1 109 ? 16.889 -3.902 -15.161 1.00 95.19 109 HIS A C 1
ATOM 870 O O . HIS A 1 109 ? 16.024 -3.358 -15.834 1.00 95.19 109 HIS A O 1
ATOM 876 N N . CYS A 1 110 ? 17.115 -3.569 -13.893 1.00 95.62 110 CYS A N 1
ATOM 877 C CA . CYS A 1 110 ? 16.570 -2.391 -13.217 1.00 95.62 110 CYS A CA 1
ATOM 878 C C . CYS A 1 110 ? 17.737 -1.513 -12.744 1.00 95.62 110 CYS A C 1
ATOM 880 O O . CYS A 1 110 ? 18.891 -1.944 -12.763 1.00 95.62 110 CYS A O 1
ATOM 882 N N . CYS A 1 111 ? 17.471 -0.277 -12.339 1.00 93.12 111 CYS A N 1
ATOM 883 C CA . CYS A 1 111 ? 18.486 0.631 -11.807 1.00 93.12 111 CYS A CA 1
ATOM 884 C C . CYS A 1 111 ? 17.841 1.554 -10.780 1.00 93.12 111 CYS A C 1
ATOM 886 O O . CYS A 1 111 ? 16.753 2.044 -11.038 1.00 93.12 111 CYS A O 1
ATOM 888 N N . ASN A 1 112 ? 18.489 1.761 -9.629 1.00 92.94 112 ASN A N 1
ATOM 889 C CA . ASN A 1 112 ? 18.067 2.729 -8.607 1.00 92.94 112 ASN A CA 1
ATOM 890 C C . ASN A 1 112 ? 16.567 2.651 -8.260 1.00 92.94 112 ASN A C 1
ATOM 892 O O . ASN A 1 112 ? 15.878 3.664 -8.217 1.00 92.94 112 ASN A O 1
ATOM 896 N N . GLY A 1 113 ? 16.041 1.432 -8.091 1.00 93.44 113 GLY A N 1
ATOM 897 C CA . GLY A 1 113 ? 14.635 1.235 -7.734 1.00 93.44 113 GLY A CA 1
ATOM 898 C C . GLY A 1 113 ? 13.626 1.370 -8.882 1.00 93.44 113 GLY A C 1
ATOM 899 O O . GLY A 1 113 ? 12.425 1.318 -8.648 1.00 93.44 113 GLY A O 1
ATOM 900 N N . VAL A 1 114 ? 14.064 1.503 -10.137 1.00 96.06 114 VAL A N 1
ATOM 901 C CA . VAL A 1 114 ? 13.155 1.588 -11.292 1.00 96.06 114 VAL A CA 1
ATOM 902 C C . VAL A 1 114 ? 13.475 0.558 -12.371 1.00 96.06 114 VAL A C 1
ATOM 904 O O . VAL A 1 114 ? 14.630 0.180 -12.594 1.00 96.06 114 VAL A O 1
ATOM 907 N N . GLY A 1 115 ? 12.431 0.061 -13.033 1.00 95.19 115 GLY A N 1
ATOM 908 C CA . GLY A 1 115 ? 12.543 -0.826 -14.185 1.00 95.19 115 GLY A CA 1
ATOM 909 C C . GLY A 1 115 ? 13.037 -0.089 -15.427 1.00 95.19 115 GLY A C 1
ATOM 910 O O . GLY A 1 115 ? 12.718 1.080 -15.632 1.00 95.19 115 GLY A O 1
ATOM 911 N N . LYS A 1 116 ? 13.818 -0.779 -16.258 1.00 93.25 116 LYS A N 1
ATOM 912 C CA . LYS A 1 116 ? 14.207 -0.331 -17.602 1.00 93.25 116 LYS A CA 1
ATOM 913 C C . LYS A 1 116 ? 13.266 -0.981 -18.627 1.00 93.25 116 LYS A C 1
ATOM 915 O O . LYS A 1 116 ? 12.087 -1.190 -18.348 1.00 93.25 116 LYS A O 1
ATOM 920 N N . ASP A 1 117 ? 13.777 -1.323 -19.806 1.00 89.88 117 ASP A N 1
ATOM 921 C CA . ASP A 1 117 ? 13.015 -2.004 -20.846 1.00 89.88 117 ASP A CA 1
ATOM 922 C C . ASP A 1 117 ? 12.573 -3.406 -20.402 1.00 89.88 117 ASP A C 1
ATOM 924 O O . ASP A 1 117 ? 13.393 -4.247 -20.017 1.00 89.88 117 ASP A O 1
ATOM 928 N N . ASN A 1 118 ? 11.269 -3.679 -20.509 1.00 90.94 118 ASN A N 1
ATOM 929 C CA . ASN A 1 118 ? 10.642 -4.963 -20.173 1.00 90.94 118 ASN A CA 1
ATOM 930 C C . ASN A 1 118 ? 10.931 -5.454 -18.743 1.00 90.94 118 ASN A C 1
ATOM 932 O O . ASN A 1 118 ? 10.928 -6.666 -18.480 1.00 90.94 118 ASN A O 1
ATOM 936 N N . THR A 1 119 ? 11.186 -4.540 -17.809 1.00 95.12 119 THR A N 1
ATOM 937 C CA . THR A 1 119 ? 11.325 -4.851 -16.389 1.00 95.12 119 THR A CA 1
ATOM 938 C C . THR A 1 119 ? 10.538 -3.882 -15.537 1.00 95.12 119 THR A C 1
ATOM 940 O O . THR A 1 119 ? 10.330 -2.726 -15.884 1.00 95.12 119 THR A O 1
ATOM 943 N N . VAL A 1 120 ? 10.123 -4.374 -14.379 1.00 96.75 120 VAL A N 1
ATOM 944 C CA . VAL A 1 120 ? 9.468 -3.587 -13.348 1.00 96.75 120 VAL A CA 1
ATOM 945 C C . VAL A 1 120 ? 10.225 -3.788 -12.045 1.00 96.75 120 VAL A C 1
ATOM 947 O O . VAL A 1 120 ? 10.561 -4.919 -11.677 1.00 96.75 120 VAL A O 1
ATOM 950 N N . PHE A 1 121 ? 10.523 -2.696 -11.351 1.00 97.88 121 PHE A N 1
ATOM 951 C CA . PHE A 1 121 ? 10.995 -2.778 -9.976 1.00 97.88 121 PHE A CA 1
ATOM 952 C C . PHE A 1 121 ? 9.780 -2.725 -9.055 1.00 97.88 121 PHE A C 1
ATOM 954 O O . PHE A 1 121 ? 9.019 -1.761 -9.091 1.00 97.88 121 PHE A O 1
ATOM 961 N N . ALA A 1 122 ? 9.567 -3.793 -8.292 1.00 97.81 122 ALA A N 1
ATOM 962 C CA . ALA A 1 122 ? 8.376 -3.994 -7.483 1.00 97.81 122 ALA A CA 1
ATOM 963 C C . ALA A 1 122 ? 8.590 -3.527 -6.039 1.00 97.81 122 ALA A C 1
ATOM 965 O O . ALA A 1 122 ? 9.633 -3.785 -5.430 1.00 97.81 122 ALA A O 1
ATOM 966 N N . TYR A 1 123 ? 7.551 -2.909 -5.489 1.00 96.69 123 TYR A N 1
ATOM 967 C CA . TYR A 1 123 ? 7.484 -2.415 -4.124 1.00 96.69 123 TYR A CA 1
ATOM 968 C C . TYR A 1 123 ? 6.230 -2.933 -3.421 1.00 96.69 123 TYR A C 1
ATOM 970 O O . TYR A 1 123 ? 5.177 -3.106 -4.044 1.00 96.69 123 TYR A O 1
ATOM 978 N N . ARG A 1 124 ? 6.341 -3.129 -2.106 1.00 90.62 124 ARG A N 1
ATOM 979 C CA . ARG A 1 124 ? 5.209 -3.328 -1.193 1.00 90.62 124 ARG A CA 1
ATOM 980 C C . ARG A 1 124 ? 5.126 -2.144 -0.242 1.00 90.62 124 ARG A C 1
ATOM 982 O O . ARG A 1 124 ? 6.121 -1.784 0.379 1.00 90.62 124 ARG A O 1
ATOM 989 N N . ILE A 1 125 ? 3.941 -1.568 -0.100 1.00 88.12 125 ILE A N 1
ATOM 990 C CA . ILE A 1 125 ? 3.649 -0.592 0.944 1.00 88.12 125 ILE A CA 1
ATOM 991 C C . ILE A 1 125 ? 3.493 -1.372 2.252 1.00 88.12 125 ILE A C 1
ATOM 993 O O . ILE A 1 125 ? 2.579 -2.184 2.395 1.00 88.12 125 ILE A O 1
ATOM 997 N N . LYS A 1 126 ? 4.425 -1.171 3.186 1.00 81.19 126 LYS A N 1
ATOM 998 C CA . LYS A 1 126 ? 4.307 -1.650 4.561 1.00 81.19 126 LYS A CA 1
ATOM 999 C C . LYS A 1 126 ? 3.302 -0.754 5.266 1.00 81.19 126 LYS A C 1
ATOM 1001 O O . LYS A 1 126 ? 3.617 0.371 5.650 1.00 81.19 126 LYS A O 1
ATOM 1006 N N . GLU A 1 127 ? 2.088 -1.254 5.433 1.00 68.19 127 GLU A N 1
ATOM 1007 C CA . GLU A 1 127 ? 1.181 -0.644 6.390 1.00 68.19 127 GLU A CA 1
ATOM 1008 C C . GLU A 1 127 ? 1.697 -0.963 7.807 1.00 68.19 127 GLU A C 1
ATOM 1010 O O . GLU A 1 127 ? 2.044 -2.114 8.078 1.00 68.19 127 GLU A O 1
ATOM 1015 N N . PRO A 1 128 ? 1.740 0.007 8.737 1.00 60.06 128 PRO A N 1
ATOM 1016 C CA . PRO A 1 128 ? 2.226 -0.203 10.109 1.00 60.06 128 PRO A CA 1
ATOM 1017 C C . PRO A 1 128 ? 1.332 -1.138 10.954 1.00 60.06 128 PRO A C 1
ATOM 1019 O O . PRO A 1 128 ? 1.542 -1.289 12.154 1.00 60.06 128 PRO A O 1
ATOM 1022 N N . MET A 1 129 ? 0.337 -1.773 10.333 1.00 56.56 129 MET A N 1
ATOM 1023 C CA . MET A 1 129 ? -0.793 -2.473 10.946 1.00 56.56 129 MET A CA 1
ATOM 1024 C C . MET A 1 129 ? -0.400 -3.638 11.856 1.00 56.56 129 MET A C 1
ATOM 1026 O O . MET A 1 129 ? -1.126 -3.932 12.803 1.00 56.56 129 MET A O 1
ATOM 1030 N N . CYS A 1 130 ? 0.739 -4.281 11.595 1.00 58.91 130 CYS A N 1
ATOM 1031 C CA . CYS A 1 130 ? 1.180 -5.455 12.352 1.00 58.91 130 CYS A CA 1
ATOM 1032 C C . CYS A 1 130 ? 2.185 -5.123 13.468 1.00 58.91 130 CYS A C 1
ATOM 1034 O O . CYS A 1 130 ? 2.278 -5.877 14.435 1.00 58.91 130 CYS A O 1
ATOM 1036 N N . ASP A 1 131 ? 2.861 -3.971 13.385 1.00 59.56 131 ASP A N 1
ATOM 1037 C CA . ASP A 1 131 ? 3.948 -3.601 14.303 1.00 59.56 131 ASP A CA 1
ATOM 1038 C C . ASP A 1 131 ? 3.592 -2.422 15.224 1.00 59.56 131 ASP A C 1
ATOM 1040 O O . ASP A 1 131 ? 4.183 -2.267 16.293 1.00 59.56 131 ASP A O 1
ATOM 1044 N N . GLN A 1 132 ? 2.624 -1.583 14.836 1.00 66.19 132 GLN A N 1
ATOM 1045 C CA . GLN A 1 132 ? 2.201 -0.409 15.601 1.00 66.19 132 GLN A CA 1
ATOM 1046 C C . GLN A 1 132 ? 0.686 -0.416 15.812 1.00 66.19 132 GLN A C 1
ATOM 1048 O O . GLN A 1 132 ? -0.089 0.082 14.997 1.00 66.19 132 GLN A O 1
ATOM 1053 N N . TYR A 1 133 ? 0.275 -0.955 16.957 1.00 74.00 133 TYR A N 1
ATOM 1054 C CA . TYR A 1 133 ? -1.099 -0.927 17.445 1.00 74.00 133 TYR A CA 1
ATOM 1055 C C . TYR A 1 133 ? -1.128 -0.508 18.920 1.00 74.00 133 TYR A C 1
ATOM 1057 O O . TYR A 1 133 ? -0.167 -0.712 19.663 1.00 74.00 133 TYR A O 1
ATOM 1065 N N . MET A 1 134 ? -2.250 0.050 19.366 1.00 76.44 134 MET A N 1
ATOM 1066 C CA . MET A 1 134 ? -2.565 0.178 20.786 1.00 76.44 134 MET A CA 1
ATOM 1067 C C . MET A 1 134 ? -3.234 -1.104 21.275 1.00 76.44 134 MET A C 1
ATOM 1069 O O . MET A 1 134 ? -4.144 -1.628 20.630 1.00 76.44 134 MET A O 1
ATOM 1073 N N . THR A 1 135 ? -2.787 -1.621 22.414 1.00 80.50 135 THR A N 1
ATOM 1074 C CA . THR A 1 135 ? -3.469 -2.735 23.076 1.00 80.50 135 THR A CA 1
ATOM 1075 C C . THR A 1 135 ? -4.764 -2.239 23.707 1.00 80.50 135 THR A C 1
ATOM 1077 O O . THR A 1 135 ? -4.792 -1.178 24.325 1.00 80.50 135 THR A O 1
ATOM 1080 N N . PHE A 1 136 ? -5.823 -3.023 23.542 1.00 77.50 136 PHE A N 1
ATOM 1081 C CA . PHE A 1 136 ? -7.124 -2.800 24.150 1.00 77.50 136 PHE A CA 1
ATOM 1082 C C . PHE A 1 136 ? -7.480 -4.025 24.999 1.00 77.50 136 PHE A C 1
ATOM 1084 O O . PHE A 1 136 ? -7.872 -5.063 24.464 1.00 77.50 136 PHE A O 1
ATOM 1091 N N . ASP A 1 137 ? -7.270 -3.908 26.309 1.00 80.69 137 ASP A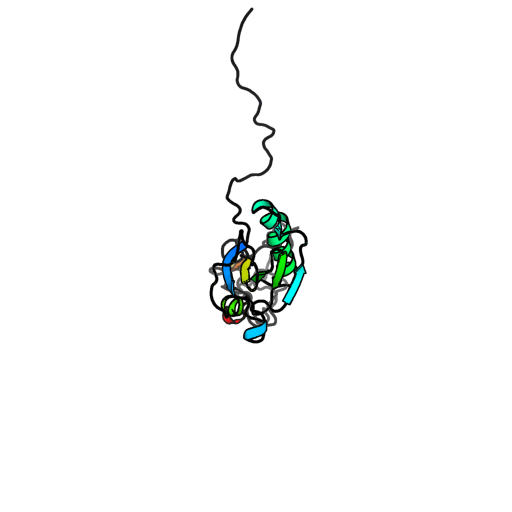 N 1
ATOM 1092 C CA . ASP A 1 137 ? -7.328 -4.992 27.303 1.00 80.69 137 ASP A CA 1
ATOM 1093 C C . ASP A 1 137 ? -8.258 -4.686 28.493 1.00 80.69 137 ASP A C 1
ATOM 1095 O O . ASP A 1 137 ? -8.222 -5.357 29.525 1.00 80.69 137 ASP A O 1
ATOM 1099 N N . ASP A 1 138 ? -9.137 -3.694 28.342 1.00 83.94 138 ASP A N 1
ATOM 1100 C CA . ASP A 1 138 ? -10.153 -3.367 29.336 1.00 83.94 138 ASP A CA 1
ATOM 1101 C C . ASP A 1 138 ? -11.258 -4.437 29.389 1.00 83.94 138 ASP A C 1
ATOM 1103 O O . ASP A 1 138 ? -12.086 -4.557 28.479 1.00 83.94 138 ASP A O 1
ATOM 1107 N N . GLU A 1 139 ? -11.287 -5.234 30.455 1.00 87.75 139 GLU A N 1
ATOM 1108 C CA . GLU A 1 139 ? -12.243 -6.334 30.633 1.00 87.75 139 GLU A CA 1
ATOM 1109 C C . GLU A 1 139 ? -13.708 -5.881 30.680 1.00 87.75 139 GLU A C 1
ATOM 1111 O O . GLU A 1 139 ? -14.602 -6.629 30.283 1.00 87.75 139 GLU A O 1
ATOM 1116 N N . THR A 1 140 ? -13.968 -4.631 31.076 1.00 87.75 140 THR A N 1
ATOM 1117 C CA . THR A 1 140 ? -15.332 -4.078 31.113 1.00 87.75 140 THR A CA 1
ATOM 1118 C C . THR A 1 140 ? -15.933 -3.940 29.711 1.00 87.75 140 THR A C 1
ATOM 1120 O O . THR A 1 140 ? -17.141 -3.796 29.549 1.00 87.75 140 THR A O 1
ATOM 1123 N N . ARG A 1 141 ? -15.110 -4.040 28.661 1.00 85.25 141 ARG A N 1
ATOM 1124 C CA . ARG A 1 141 ? -15.543 -3.985 27.259 1.00 85.25 141 ARG A CA 1
ATOM 1125 C C . ARG A 1 141 ? -15.853 -5.350 26.655 1.00 85.25 141 ARG A C 1
ATOM 1127 O O . ARG A 1 141 ? -16.192 -5.411 25.473 1.00 85.25 141 ARG A O 1
ATOM 1134 N N . ALA A 1 142 ? -15.765 -6.422 27.436 1.00 89.44 142 ALA A N 1
ATOM 1135 C CA . ALA A 1 142 ? -16.160 -7.745 26.985 1.00 89.44 142 ALA A CA 1
ATOM 1136 C C . ALA A 1 142 ? -17.663 -7.803 26.667 1.00 89.44 142 ALA A C 1
ATOM 1138 O O . ALA A 1 142 ? -18.489 -7.228 27.377 1.00 89.44 142 ALA A O 1
ATOM 1139 N N . GLN A 1 143 ? -18.030 -8.563 25.629 1.00 89.94 143 GLN A N 1
ATOM 1140 C CA . GLN A 1 143 ? -19.422 -8.710 25.168 1.00 89.94 143 GLN A CA 1
ATOM 1141 C C . GLN A 1 143 ? -20.407 -9.198 26.238 1.00 89.94 143 GLN A C 1
ATOM 1143 O O . GLN A 1 143 ? -21.604 -8.954 26.137 1.00 89.94 143 GLN A O 1
ATOM 1148 N N . ASN A 1 144 ? -19.909 -9.902 27.251 1.00 90.19 144 ASN A N 1
ATOM 1149 C CA . ASN A 1 144 ? -20.687 -10.463 28.350 1.00 90.19 144 ASN A CA 1
ATOM 1150 C C . ASN A 1 144 ? -20.603 -9.630 29.639 1.00 90.19 144 ASN A C 1
ATOM 1152 O O . ASN A 1 144 ? -21.272 -9.973 30.611 1.00 90.19 144 ASN A O 1
ATOM 1156 N N . TYR A 1 145 ? -19.800 -8.564 29.670 1.00 91.00 145 TYR A N 1
ATOM 1157 C CA . TYR A 1 145 ? -19.748 -7.670 30.819 1.00 91.00 145 TYR A CA 1
ATOM 1158 C C . TYR A 1 145 ? -21.001 -6.801 30.842 1.00 91.00 145 TYR A C 1
ATOM 1160 O O . TYR A 1 145 ? -21.268 -6.080 29.882 1.00 91.00 145 TYR A O 1
ATOM 1168 N N . THR A 1 146 ? -21.755 -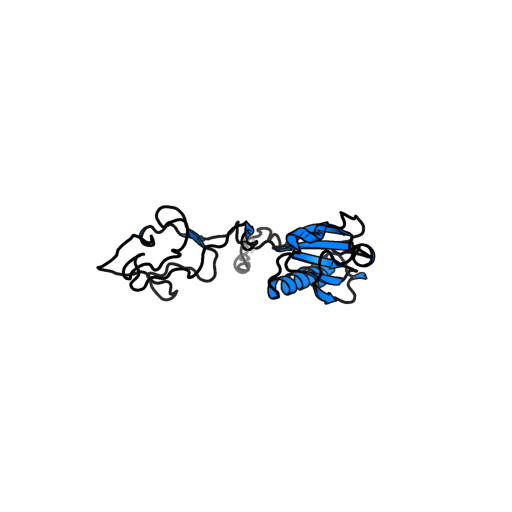6.846 31.937 1.00 93.00 146 THR A N 1
ATOM 1169 C CA . THR A 1 146 ? -22.982 -6.064 32.125 1.00 93.00 146 THR A CA 1
ATOM 1170 C C . THR A 1 146 ? -22.758 -4.925 33.107 1.00 93.00 146 THR A C 1
ATOM 1172 O O . THR A 1 146 ? -22.322 -5.170 34.231 1.00 93.00 146 THR A O 1
ATOM 1175 N N . ASN A 1 147 ? -23.153 -3.708 32.732 1.00 89.06 147 ASN A N 1
ATOM 1176 C CA . ASN A 1 147 ? -23.242 -2.577 33.654 1.00 89.06 147 ASN A CA 1
ATOM 1177 C C . ASN A 1 147 ? -24.667 -2.021 33.632 1.00 89.06 147 ASN A C 1
ATOM 1179 O O . ASN A 1 147 ? -25.147 -1.565 32.598 1.00 89.06 147 ASN A O 1
ATOM 1183 N N . ILE A 1 148 ? -25.356 -2.068 34.769 1.00 87.69 148 ILE A N 1
ATOM 1184 C CA . ILE A 1 148 ? -26.726 -1.554 34.900 1.00 87.69 148 ILE A CA 1
ATOM 1185 C C . ILE A 1 148 ? -26.796 -0.197 35.602 1.00 87.69 148 ILE A C 1
ATOM 1187 O O . ILE A 1 148 ? -27.766 0.532 35.381 1.00 87.69 148 ILE A O 1
ATOM 1191 N N . ASP A 1 149 ? -25.768 0.150 36.375 1.00 86.44 149 ASP A N 1
ATOM 1192 C CA . ASP A 1 149 ? -25.777 1.274 37.315 1.00 86.44 149 ASP A CA 1
ATOM 1193 C C . ASP A 1 149 ? -24.970 2.482 36.805 1.00 86.44 149 ASP A C 1
ATOM 1195 O O . ASP A 1 149 ? -25.162 3.607 37.268 1.00 86.44 149 ASP A O 1
ATOM 1199 N N . GLY A 1 150 ? -24.113 2.277 35.799 1.00 83.44 150 GLY A N 1
ATOM 1200 C CA . GLY A 1 150 ? -23.203 3.297 35.282 1.00 83.44 150 GLY A CA 1
ATOM 1201 C C . GLY A 1 150 ? -22.082 3.652 36.276 1.00 83.44 150 GLY A C 1
ATOM 1202 O O . GLY A 1 150 ? -21.954 3.020 37.324 1.00 83.44 150 GLY A O 1
ATOM 1203 N N . PRO A 1 151 ? -21.240 4.656 35.967 1.00 83.19 151 PRO A N 1
ATOM 1204 C CA . PRO A 1 151 ? -21.188 5.426 34.723 1.00 83.19 151 PRO A CA 1
ATOM 1205 C C . PRO A 1 151 ? -20.710 4.576 33.538 1.00 83.19 151 PRO A C 1
ATOM 1207 O O . PRO A 1 151 ? -19.838 3.732 33.687 1.00 83.19 151 PRO A O 1
ATOM 1210 N N . PHE A 1 152 ? -21.270 4.826 32.356 1.00 85.06 152 PHE A N 1
ATOM 1211 C CA . PHE A 1 152 ? -20.917 4.110 31.128 1.00 85.06 152 PHE A CA 1
ATOM 1212 C C . PHE A 1 152 ? -19.714 4.753 30.424 1.00 85.06 152 PHE A C 1
ATOM 1214 O O . PHE A 1 152 ? -19.463 5.958 30.559 1.00 85.06 152 PHE A O 1
ATOM 1221 N N . LYS A 1 153 ? -18.997 3.963 29.626 1.00 83.44 153 LYS A N 1
ATOM 1222 C CA . LYS A 1 153 ? -17.908 4.423 28.757 1.00 83.44 153 LYS A CA 1
ATOM 1223 C C . LYS A 1 153 ? -18.431 4.870 27.399 1.00 83.44 153 LYS A C 1
ATOM 1225 O O . LYS A 1 153 ? -19.481 4.422 26.934 1.00 83.44 153 LYS A O 1
ATOM 1230 N N . THR A 1 154 ? -17.694 5.785 26.765 1.00 76.81 154 THR A N 1
ATOM 1231 C CA . THR A 1 154 ? -18.017 6.260 25.414 1.00 76.81 154 THR A CA 1
ATOM 1232 C C . THR A 1 154 ? -16.777 6.327 24.541 1.00 76.81 154 THR A C 1
ATOM 1234 O O . THR A 1 154 ? -15.666 6.560 25.013 1.00 76.81 154 THR A O 1
ATOM 1237 N N . ASP A 1 155 ? -16.997 6.196 23.241 1.00 69.25 155 ASP A N 1
ATOM 1238 C CA . ASP A 1 155 ? -15.938 6.242 22.239 1.00 69.25 155 ASP A CA 1
ATOM 1239 C C . ASP A 1 155 ? -15.662 7.689 21.758 1.00 69.25 155 ASP A C 1
ATOM 1241 O O . ASP A 1 155 ? -14.971 7.894 20.768 1.00 69.25 155 ASP A O 1
ATOM 1245 N N . ASN A 1 156 ? -16.192 8.713 22.452 1.00 66.81 156 ASN A N 1
ATOM 1246 C CA . ASN A 1 156 ? -16.039 10.129 22.089 1.00 66.81 156 ASN A CA 1
ATOM 1247 C C . ASN A 1 156 ? -14.887 10.837 22.822 1.00 66.81 156 ASN A C 1
ATOM 1249 O O . ASN A 1 156 ? -14.885 10.933 24.054 1.00 66.81 156 ASN A O 1
ATOM 1253 N N . ASN A 1 157 ? -13.988 11.452 22.042 1.00 56.62 157 ASN A N 1
ATOM 1254 C CA . ASN A 1 157 ? -12.728 12.083 22.479 1.00 56.62 157 ASN A CA 1
ATOM 1255 C C . ASN A 1 157 ? -12.871 13.319 23.384 1.00 56.62 157 ASN A C 1
ATOM 1257 O O . ASN A 1 157 ? -11.883 13.853 23.872 1.00 56.62 157 ASN A O 1
ATOM 1261 N N . GLY A 1 158 ? -14.104 13.770 23.627 1.00 57.06 158 GLY A N 1
ATOM 1262 C CA . GLY A 1 158 ? -14.422 14.869 24.543 1.00 57.06 158 GLY A CA 1
ATOM 1263 C C . GLY A 1 158 ? -14.894 14.433 25.934 1.00 57.06 158 GLY A C 1
ATOM 1264 O O . GLY A 1 158 ? -15.229 15.298 26.739 1.00 57.06 158 GLY A O 1
ATOM 1265 N N . SER A 1 159 ? -14.976 13.127 26.223 1.00 61.31 159 SER A N 1
ATOM 1266 C CA . SER A 1 159 ? -15.419 12.620 27.530 1.00 61.31 159 SER A CA 1
ATOM 1267 C C . SER A 1 159 ? -14.239 12.213 28.418 1.00 61.31 159 SER A C 1
ATOM 1269 O O . SER A 1 159 ? -13.225 11.718 27.935 1.00 61.31 159 SER A O 1
ATOM 1271 N N . THR A 1 160 ? -14.379 12.360 29.738 1.00 57.75 160 THR A N 1
ATOM 1272 C CA . THR A 1 160 ? -13.391 11.869 30.720 1.00 57.75 160 THR A CA 1
ATOM 1273 C C . THR A 1 160 ? -13.306 10.337 30.778 1.00 57.75 160 THR A C 1
ATOM 1275 O O . THR A 1 160 ? -12.393 9.813 31.402 1.00 57.75 160 THR A O 1
ATOM 1278 N N . ASN A 1 161 ? -14.232 9.633 30.113 1.00 61.81 161 ASN A N 1
ATOM 1279 C CA . ASN A 1 161 ? -14.295 8.171 29.992 1.00 61.81 161 ASN A CA 1
ATOM 1280 C C . ASN A 1 161 ? -13.997 7.707 28.554 1.00 61.81 161 ASN A C 1
ATOM 1282 O O . ASN A 1 161 ? -14.562 6.718 28.081 1.00 61.81 161 ASN A O 1
ATOM 1286 N N . HIS A 1 162 ? -13.173 8.464 27.831 1.00 66.06 162 HIS A N 1
ATOM 1287 C CA . HIS A 1 162 ? -12.827 8.157 26.457 1.00 66.06 162 HIS A CA 1
ATOM 1288 C C . HIS A 1 162 ? -11.711 7.124 26.361 1.00 66.06 162 HIS A C 1
ATOM 1290 O O . HIS A 1 162 ? -10.653 7.300 26.962 1.00 66.06 162 HIS A O 1
ATOM 1296 N N . MET A 1 163 ? -11.929 6.084 25.555 1.00 64.38 163 MET A N 1
ATOM 1297 C CA . MET A 1 163 ? -10.980 4.974 25.461 1.00 64.38 163 MET A CA 1
ATOM 1298 C C . MET A 1 163 ? -10.162 4.918 24.167 1.00 64.38 163 MET A C 1
ATOM 1300 O O . MET A 1 163 ? -9.149 4.226 24.122 1.00 64.38 163 MET A O 1
ATOM 1304 N N . PHE A 1 164 ? -10.561 5.632 23.113 1.00 70.69 164 PHE A N 1
ATOM 1305 C CA . PHE A 1 164 ? -9.966 5.469 21.785 1.00 70.69 164 PHE A CA 1
ATOM 1306 C C . PHE A 1 164 ? -9.213 6.714 21.332 1.00 70.69 164 PHE A C 1
ATOM 1308 O O . PHE A 1 164 ? -9.819 7.624 20.807 1.00 70.69 164 PHE A O 1
ATOM 1315 N N . ALA A 1 165 ? -7.887 6.767 21.438 1.00 69.25 165 ALA A N 1
ATOM 1316 C CA . ALA A 1 165 ? -7.054 7.902 20.996 1.00 69.25 165 ALA A CA 1
ATOM 1317 C C . ALA A 1 165 ? -7.073 8.288 19.478 1.00 69.25 165 ALA A C 1
ATOM 1319 O O . ALA A 1 165 ? -6.069 8.761 18.948 1.00 69.25 165 ALA A O 1
ATOM 1320 N N . GLY A 1 166 ? -8.200 8.161 18.773 1.00 67.06 166 GLY A N 1
ATOM 1321 C CA . GLY A 1 166 ? -8.417 8.604 17.397 1.00 67.06 166 GLY A CA 1
ATOM 1322 C C . GLY A 1 166 ? -8.315 7.474 16.374 1.00 67.06 166 GLY A C 1
ATOM 1323 O O . GLY A 1 166 ? -8.647 6.325 16.651 1.00 67.06 166 GLY A O 1
ATOM 1324 N N . ASN A 1 167 ? -7.867 7.815 15.163 1.00 67.00 167 ASN A N 1
ATOM 1325 C CA . ASN A 1 167 ? -7.742 6.879 14.043 1.00 67.00 167 ASN A CA 1
ATOM 1326 C C . ASN A 1 167 ? -6.442 6.071 14.153 1.00 67.00 167 ASN A C 1
ATOM 1328 O O . ASN A 1 167 ? -5.483 6.322 13.422 1.00 67.00 167 ASN A O 1
ATOM 1332 N N . LEU A 1 168 ? -6.408 5.131 15.093 1.00 71.56 168 LEU A N 1
ATOM 1333 C CA . LEU A 1 168 ? -5.277 4.240 15.336 1.00 71.56 168 LEU A CA 1
ATOM 1334 C C . LEU A 1 168 ? -5.681 2.778 15.151 1.00 71.56 168 LEU A C 1
ATOM 1336 O O . LEU A 1 168 ? -6.862 2.432 15.139 1.00 71.56 168 LEU A O 1
ATOM 1340 N N . TRP A 1 169 ? -4.679 1.913 15.028 1.00 75.12 169 TRP A N 1
ATOM 1341 C CA . TRP A 1 169 ? -4.882 0.471 15.062 1.00 75.12 169 TRP A CA 1
ATOM 1342 C C . TRP A 1 169 ? -5.012 0.002 16.506 1.00 75.12 169 TRP A C 1
ATOM 1344 O O . TRP A 1 169 ? -4.168 0.328 17.340 1.00 75.12 169 TRP A O 1
ATOM 1354 N N . TYR A 1 170 ? -6.056 -0.774 16.788 1.00 79.38 170 TYR A N 1
ATOM 1355 C CA . TYR A 1 170 ? -6.318 -1.344 18.107 1.00 79.38 170 TYR A CA 1
ATOM 1356 C C . TYR A 1 170 ? -6.274 -2.866 18.037 1.00 79.38 170 TYR A C 1
ATOM 1358 O O . TYR A 1 170 ? -6.877 -3.469 17.148 1.00 79.38 170 TYR A O 1
ATOM 1366 N N . ARG A 1 171 ? -5.581 -3.488 18.993 1.00 83.38 171 ARG A N 1
ATOM 1367 C CA . ARG A 1 171 ? -5.510 -4.942 19.137 1.00 83.38 171 ARG A CA 1
ATOM 1368 C C . ARG A 1 171 ? -6.222 -5.376 20.411 1.00 83.38 171 ARG A C 1
ATOM 1370 O O . ARG A 1 171 ? -5.782 -5.041 21.508 1.00 83.38 171 ARG A O 1
ATOM 1377 N N . PHE A 1 172 ? -7.288 -6.152 20.250 1.00 84.56 172 PHE A N 1
ATOM 1378 C CA . PHE A 1 172 ? -8.033 -6.754 21.353 1.00 84.56 172 PHE A CA 1
ATOM 1379 C C . PHE A 1 172 ? -7.239 -7.918 21.949 1.00 84.56 172 PHE A C 1
ATOM 1381 O O . PHE A 1 172 ? -6.826 -8.824 21.219 1.00 84.56 172 PHE A O 1
ATOM 1388 N N . LEU A 1 173 ? -6.996 -7.882 23.259 1.00 80.56 173 LEU A N 1
ATOM 1389 C CA . LEU A 1 173 ? -6.270 -8.922 23.985 1.00 80.56 173 LEU A CA 1
ATOM 1390 C C . LEU A 1 173 ? -6.939 -9.209 25.335 1.00 80.56 173 LEU A C 1
ATOM 1392 O O . LEU A 1 173 ? -7.639 -8.374 25.898 1.00 80.56 173 LEU A O 1
ATOM 1396 N N . GLY A 1 174 ? -6.669 -10.396 25.879 1.00 79.88 174 GLY A N 1
ATOM 1397 C CA . GLY A 1 174 ? -7.063 -10.750 27.242 1.00 79.88 174 GLY A CA 1
ATOM 1398 C C . GLY A 1 174 ? -8.576 -10.886 27.439 1.00 79.88 174 GLY A C 1
ATOM 1399 O O . GLY A 1 174 ? -9.295 -11.383 26.569 1.00 79.88 174 GLY A O 1
ATOM 1400 N N . ASN A 1 175 ? -9.047 -10.477 28.619 1.00 79.62 175 ASN A N 1
ATOM 1401 C CA . ASN A 1 175 ? -10.424 -10.693 29.075 1.00 79.62 175 ASN A CA 1
ATOM 1402 C C . ASN A 1 175 ? -11.461 -9.847 28.324 1.00 79.62 175 ASN A C 1
ATOM 1404 O O . ASN A 1 175 ? -12.646 -10.162 28.369 1.00 79.62 175 ASN A O 1
ATOM 1408 N N . THR A 1 176 ? -11.031 -8.823 27.587 1.00 79.06 176 THR A N 1
ATOM 1409 C CA . THR A 1 176 ? -11.882 -8.024 26.692 1.00 79.06 176 THR A CA 1
ATOM 1410 C C . THR A 1 176 ? -12.439 -8.830 25.517 1.00 79.06 176 THR A C 1
ATOM 1412 O O . THR A 1 176 ? -13.416 -8.427 24.887 1.00 79.06 176 THR A O 1
ATOM 1415 N N . GLY A 1 177 ? -11.828 -9.979 25.221 1.00 83.06 177 GLY A N 1
ATOM 1416 C CA . GLY A 1 177 ? -12.060 -10.749 24.007 1.00 83.06 177 GLY A CA 1
ATOM 1417 C C . GLY A 1 177 ? -10.983 -10.480 22.960 1.00 83.06 177 GLY A C 1
ATOM 1418 O O . GLY A 1 177 ? -10.129 -9.612 23.113 1.00 83.06 177 GLY A O 1
ATOM 1419 N N . THR A 1 178 ? -11.002 -11.264 21.886 1.00 85.38 178 THR A N 1
ATOM 1420 C CA . THR A 1 178 ? -10.003 -11.192 20.806 1.00 85.38 178 THR A CA 1
ATOM 1421 C C . THR A 1 178 ? -10.529 -10.511 19.546 1.00 85.38 178 THR A C 1
ATOM 1423 O O . THR A 1 178 ? -9.770 -10.313 18.600 1.00 85.38 178 THR A O 1
ATOM 1426 N N . ALA A 1 179 ? -11.817 -10.157 19.513 1.00 86.50 179 ALA A N 1
ATOM 1427 C CA . ALA A 1 179 ? -12.457 -9.531 18.367 1.00 86.50 179 ALA A CA 1
ATOM 1428 C C . ALA A 1 179 ? -13.768 -8.827 18.765 1.00 86.50 179 ALA A C 1
ATOM 1430 O O . ALA A 1 179 ? -14.386 -9.168 19.774 1.00 86.50 179 ALA A O 1
ATOM 1431 N N . ILE A 1 180 ? -14.216 -7.871 17.945 1.00 87.81 180 ILE A N 1
ATOM 1432 C CA . ILE A 1 180 ? -15.536 -7.226 18.083 1.00 87.81 180 ILE A CA 1
ATOM 1433 C C . ILE A 1 180 ? -16.638 -8.264 17.830 1.00 87.81 180 ILE A C 1
ATOM 1435 O O . ILE A 1 180 ? -16.493 -9.089 16.936 1.00 87.81 180 ILE A O 1
ATOM 1439 N N . ALA A 1 181 ? -17.751 -8.226 18.561 1.00 90.00 181 ALA A N 1
ATOM 1440 C CA . ALA A 1 181 ? -18.868 -9.138 18.313 1.00 90.00 181 ALA A CA 1
ATOM 1441 C C . ALA A 1 181 ? -19.397 -9.019 16.866 1.00 90.00 181 ALA A C 1
ATOM 1443 O O . ALA A 1 181 ? -19.532 -7.916 16.339 1.00 90.00 181 ALA A O 1
ATOM 1444 N N . THR A 1 182 ? -19.719 -10.148 16.232 1.00 92.50 182 THR A N 1
ATOM 1445 C CA . THR A 1 182 ? -20.383 -10.223 14.907 1.00 92.50 182 THR A CA 1
ATOM 1446 C C . THR A 1 182 ? -21.892 -10.424 15.020 1.00 92.50 182 THR A C 1
ATOM 1448 O O . THR A 1 182 ? -22.624 -10.425 14.034 1.00 92.50 182 THR A O 1
ATOM 1451 N N . THR A 1 183 ? -22.379 -10.594 16.244 1.00 90.50 183 THR A N 1
ATOM 1452 C CA . THR A 1 183 ? -23.795 -10.723 16.571 1.00 90.50 183 THR A CA 1
ATOM 1453 C C . THR A 1 183 ? -24.228 -9.551 17.429 1.00 90.50 183 THR A C 1
ATOM 1455 O O . THR A 1 183 ? -23.433 -9.019 18.203 1.00 90.50 183 THR A O 1
ATOM 1458 N N . CYS A 1 184 ? -25.505 -9.184 17.326 1.00 91.44 184 CYS A N 1
ATOM 1459 C CA . CYS A 1 184 ? -26.089 -8.124 18.137 1.00 91.44 184 CYS A CA 1
ATOM 1460 C C . CYS A 1 184 ? -25.840 -8.369 19.629 1.00 91.44 184 CYS A C 1
ATOM 1462 O O . CYS A 1 184 ? -26.282 -9.377 20.183 1.00 91.44 184 CYS A O 1
ATOM 1464 N N . VAL A 1 185 ? -25.131 -7.435 20.262 1.00 92.25 185 VAL A N 1
ATOM 1465 C CA . VAL A 1 185 ? -24.923 -7.414 21.710 1.00 92.25 185 VAL A CA 1
ATOM 1466 C C . VAL A 1 185 ? -26.047 -6.572 22.320 1.00 92.25 185 VAL A C 1
ATOM 1468 O O . VAL A 1 185 ? -26.262 -5.458 21.841 1.00 92.25 185 VAL A O 1
ATOM 1471 N N . PRO A 1 186 ? -26.779 -7.041 23.347 1.00 91.69 186 PRO A N 1
ATOM 1472 C CA . PRO A 1 186 ? -27.847 -6.256 23.962 1.00 91.69 186 PRO A CA 1
ATOM 1473 C C . PRO A 1 186 ? -27.339 -4.947 24.594 1.00 91.69 186 PRO A C 1
ATOM 1475 O O . PRO A 1 186 ? -26.178 -4.877 24.997 1.00 91.69 186 PRO A O 1
ATOM 1478 N N . PRO A 1 187 ? -28.203 -3.928 24.763 1.00 90.94 187 PRO A N 1
ATOM 1479 C CA . PRO A 1 187 ? -27.864 -2.719 25.516 1.00 90.94 187 PRO A CA 1
ATOM 1480 C C . PRO A 1 187 ? -27.313 -3.035 26.916 1.00 90.94 187 PRO A C 1
ATOM 1482 O O . PRO A 1 187 ? -27.620 -4.090 27.480 1.00 90.94 187 PRO A O 1
ATOM 1485 N N . ARG A 1 188 ? -26.555 -2.098 27.507 1.00 89.38 188 ARG A N 1
ATOM 1486 C CA . ARG A 1 188 ? -25.962 -2.227 28.859 1.00 89.38 188 ARG A CA 1
ATOM 1487 C C . ARG A 1 188 ? -24.915 -3.337 29.008 1.00 89.38 188 ARG A C 1
ATOM 1489 O O . ARG A 1 188 ? -24.648 -3.800 30.117 1.00 89.38 188 ARG A O 1
ATOM 1496 N N . HIS A 1 189 ? -24.312 -3.734 27.893 1.00 91.81 189 HIS A N 1
ATOM 1497 C CA . HIS A 1 189 ? -23.147 -4.610 27.861 1.00 91.81 189 HIS A CA 1
ATOM 1498 C C . HIS A 1 189 ? -21.905 -3.846 27.390 1.00 91.81 189 HIS A C 1
ATOM 1500 O O . HIS A 1 189 ? -22.017 -2.723 26.893 1.00 91.81 189 HIS A O 1
ATOM 1506 N N . CYS A 1 190 ? -20.723 -4.441 27.559 1.00 88.94 190 CYS A N 1
ATOM 1507 C CA . CYS A 1 190 ? -19.434 -3.828 27.219 1.00 88.94 190 CYS A CA 1
ATOM 1508 C C . CYS A 1 190 ? -19.237 -2.444 27.862 1.00 88.94 190 CYS A C 1
ATOM 1510 O O . CYS A 1 190 ? -18.649 -1.556 27.243 1.00 88.94 190 CYS A O 1
ATOM 1512 N N . ASP A 1 191 ? -19.807 -2.240 29.053 1.00 88.44 191 ASP A N 1
ATOM 1513 C CA . ASP A 1 191 ? -19.795 -0.970 29.783 1.00 88.44 191 ASP A CA 1
ATOM 1514 C C . ASP A 1 191 ? -20.380 0.220 28.990 1.00 88.44 191 ASP A C 1
ATOM 1516 O O . ASP A 1 191 ? -19.986 1.371 29.175 1.00 88.44 191 ASP A O 1
ATOM 1520 N N . ALA A 1 192 ? -21.336 -0.049 28.093 1.00 86.81 192 ALA A N 1
ATOM 1521 C CA . ALA A 1 192 ? -21.955 0.942 27.217 1.00 86.81 192 ALA A CA 1
ATOM 1522 C C . ALA A 1 192 ? -23.491 0.917 27.301 1.00 86.81 192 ALA A C 1
ATOM 1524 O O . ALA A 1 192 ? -24.116 -0.138 27.412 1.00 86.81 192 ALA A O 1
ATOM 1525 N N . ILE A 1 193 ? -24.129 2.092 27.195 1.00 86.81 193 ILE A N 1
ATOM 1526 C CA . ILE A 1 193 ? -25.602 2.196 27.120 1.00 86.81 193 ILE A CA 1
ATOM 1527 C C . ILE A 1 193 ? -26.106 1.563 25.822 1.00 86.81 193 ILE A C 1
ATOM 1529 O O . ILE A 1 193 ? -27.044 0.767 25.841 1.00 86.81 193 ILE A O 1
ATOM 1533 N N . LEU A 1 194 ? -25.473 1.934 24.707 1.00 86.19 194 LEU A N 1
ATOM 1534 C CA . LEU A 1 194 ? -25.731 1.407 23.374 1.00 86.19 194 LEU A CA 1
ATOM 1535 C C . LEU A 1 194 ? -24.488 0.667 22.899 1.00 86.19 194 LEU A C 1
ATOM 1537 O O . LEU A 1 194 ? -23.378 1.190 22.960 1.00 86.19 194 LEU A O 1
ATOM 1541 N N . THR A 1 195 ? -24.700 -0.549 22.431 1.00 87.69 195 THR A N 1
ATOM 1542 C CA . THR A 1 195 ? -23.665 -1.485 22.005 1.00 87.69 195 THR A CA 1
ATOM 1543 C C . THR A 1 195 ? -23.562 -1.524 20.485 1.00 87.69 195 THR A C 1
ATOM 1545 O O . THR A 1 195 ? -24.531 -1.275 19.766 1.00 87.69 195 THR A O 1
ATOM 1548 N N . GLY A 1 196 ? -22.367 -1.844 19.992 1.00 85.50 196 GLY A N 1
ATOM 1549 C CA . GLY A 1 196 ? -22.085 -2.038 18.573 1.00 85.50 196 GLY A CA 1
ATOM 1550 C C . GLY A 1 196 ? -21.616 -3.461 18.289 1.00 85.50 196 GLY A C 1
ATOM 1551 O O . GLY A 1 196 ? -21.057 -4.129 19.158 1.00 85.50 196 GLY A O 1
ATOM 1552 N N . TRP A 1 197 ? -21.844 -3.912 17.061 1.00 89.44 197 TRP A N 1
ATOM 1553 C CA . TRP A 1 197 ? -21.349 -5.178 16.528 1.00 89.44 197 TRP A CA 1
ATOM 1554 C C . TRP A 1 197 ? -21.062 -5.014 15.035 1.00 89.44 197 TRP A C 1
ATOM 1556 O O . TRP A 1 197 ? -21.565 -4.091 14.388 1.00 89.44 197 TRP A O 1
ATOM 1566 N N . MET A 1 198 ? -20.246 -5.902 14.481 1.00 89.31 198 MET A N 1
ATOM 1567 C CA . MET A 1 198 ? -20.022 -5.953 13.042 1.00 89.31 198 MET A CA 1
ATOM 1568 C C . MET A 1 198 ? -21.153 -6.712 12.359 1.00 89.31 198 MET A C 1
ATOM 1570 O O . MET A 1 198 ? -21.610 -7.736 12.856 1.00 89.31 198 MET A O 1
ATOM 1574 N N . LYS A 1 199 ? -21.601 -6.208 11.207 1.00 85.81 199 LYS A N 1
ATOM 1575 C CA . LYS A 1 199 ? -22.677 -6.828 10.423 1.00 85.81 199 LYS A CA 1
ATOM 1576 C C . LYS A 1 199 ? -22.254 -8.153 9.773 1.00 85.81 199 LYS A C 1
ATOM 1578 O O . LYS A 1 199 ? -23.096 -9.031 9.612 1.00 85.81 199 LYS A O 1
ATOM 1583 N N . ASP A 1 200 ? -20.977 -8.269 9.420 1.00 86.88 200 ASP A N 1
ATOM 1584 C CA . ASP A 1 200 ? -20.399 -9.379 8.661 1.00 86.88 200 ASP A CA 1
ATOM 1585 C C . ASP A 1 200 ? -19.272 -10.066 9.465 1.00 86.88 200 ASP A C 1
ATOM 1587 O O . ASP A 1 200 ? -18.878 -9.582 10.531 1.00 86.88 200 ASP A O 1
ATOM 1591 N N . GLU A 1 201 ? -18.759 -11.203 8.976 1.00 87.06 201 GLU A N 1
ATOM 1592 C CA . GLU A 1 201 ? -17.631 -11.915 9.604 1.00 87.06 201 GLU A CA 1
ATOM 1593 C C . GLU A 1 201 ? -16.343 -11.071 9.626 1.00 87.06 201 GLU A C 1
ATOM 1595 O O . GLU A 1 201 ? -16.126 -10.206 8.773 1.00 87.06 201 GLU A O 1
ATOM 1600 N N . HIS A 1 202 ? -15.453 -11.338 10.591 1.00 83.25 202 HIS A N 1
ATOM 1601 C CA . HIS A 1 202 ? -14.120 -10.728 10.600 1.00 83.25 202 HIS A CA 1
ATOM 1602 C C . HIS A 1 202 ? -13.307 -11.155 9.371 1.00 83.25 202 HIS A C 1
ATOM 1604 O O . HIS A 1 202 ? -13.328 -12.341 9.026 1.00 83.25 202 HIS A O 1
ATOM 1610 N N . PRO A 1 203 ? -12.532 -10.233 8.764 1.00 77.81 203 PRO A N 1
ATOM 1611 C CA . PRO A 1 203 ? -11.629 -10.572 7.674 1.00 77.81 203 PRO A CA 1
ATOM 1612 C C . PRO A 1 203 ? -10.653 -11.674 8.079 1.00 77.81 203 PRO A C 1
ATOM 1614 O O . PRO A 1 203 ? -10.064 -11.649 9.164 1.00 77.81 203 PRO A O 1
ATOM 1617 N N . ARG A 1 204 ? -10.452 -12.631 7.182 1.00 71.50 204 ARG A N 1
ATOM 1618 C CA . ARG A 1 204 ? -9.449 -13.685 7.303 1.00 71.50 204 ARG A CA 1
ATOM 1619 C C . ARG A 1 204 ? -8.173 -13.244 6.600 1.00 71.50 204 ARG A C 1
ATOM 1621 O O . ARG A 1 204 ? -8.195 -12.441 5.671 1.00 71.50 204 ARG A O 1
ATOM 1628 N N . VAL A 1 205 ? -7.052 -13.857 6.973 1.00 65.38 205 VAL A N 1
ATOM 1629 C CA . VAL A 1 205 ? -5.775 -13.676 6.255 1.00 65.38 205 VAL A CA 1
ATOM 1630 C C . VAL A 1 205 ? -5.930 -14.029 4.767 1.00 65.38 205 VAL A C 1
ATOM 1632 O O . VAL A 1 205 ? -5.367 -13.370 3.899 1.00 65.38 205 VAL A O 1
ATOM 1635 N N . THR A 1 206 ? -6.764 -15.024 4.448 1.00 60.31 206 THR A N 1
ATOM 1636 C CA . THR A 1 206 ? -7.068 -15.433 3.066 1.00 60.31 206 THR A CA 1
ATOM 1637 C C . THR A 1 206 ? -7.780 -14.369 2.242 1.00 60.31 206 THR A C 1
ATOM 1639 O O . THR A 1 206 ? -7.748 -14.445 1.018 1.00 60.31 206 THR A O 1
ATOM 1642 N N . ASP A 1 207 ? -8.398 -13.385 2.891 1.00 63.59 207 ASP A N 1
ATOM 1643 C CA . ASP A 1 207 ? -9.132 -12.322 2.209 1.00 63.59 207 ASP A CA 1
ATOM 1644 C C . ASP A 1 207 ? -8.176 -11.218 1.723 1.00 63.59 207 ASP A C 1
ATOM 1646 O O . ASP A 1 207 ? -8.596 -10.279 1.052 1.00 63.59 207 ASP A O 1
ATOM 1650 N N . GLY A 1 208 ? -6.881 -11.310 2.062 1.00 52.75 208 GLY A N 1
ATOM 1651 C CA . GLY A 1 208 ? -5.842 -10.367 1.639 1.00 52.75 208 GLY A CA 1
ATOM 1652 C C . GLY A 1 208 ? -5.943 -8.981 2.286 1.00 52.75 208 GLY A C 1
ATOM 1653 O O . GLY A 1 208 ? -5.208 -8.076 1.897 1.00 52.75 208 GLY A O 1
ATOM 1654 N N . VAL A 1 209 ? -6.841 -8.814 3.264 1.00 55.72 209 VAL A N 1
ATOM 1655 C CA . VAL A 1 209 ? -7.110 -7.546 3.964 1.00 55.72 209 VAL A CA 1
ATOM 1656 C C . VAL A 1 209 ? -6.088 -7.275 5.074 1.00 55.72 209 VAL A C 1
ATOM 1658 O O . VAL A 1 209 ? -5.754 -6.123 5.339 1.00 55.72 209 VAL A O 1
ATOM 1661 N N . VAL A 1 210 ? -5.576 -8.329 5.715 1.00 48.66 210 VAL A N 1
ATOM 1662 C CA . VAL A 1 210 ? -4.581 -8.258 6.795 1.00 48.66 210 VAL A CA 1
ATOM 1663 C C . VAL A 1 210 ? -3.505 -9.305 6.506 1.00 48.66 210 VAL A C 1
ATOM 1665 O O . VAL A 1 210 ? -3.836 -10.482 6.361 1.00 48.66 210 VAL A O 1
ATOM 1668 N N . ASN A 1 211 ? -2.244 -8.874 6.388 1.00 46.47 211 ASN A N 1
ATOM 1669 C CA . ASN A 1 211 ? -1.070 -9.725 6.141 1.00 46.47 211 ASN A CA 1
ATOM 1670 C C . ASN A 1 211 ? -0.063 -9.618 7.282 1.00 46.47 211 ASN A C 1
ATOM 1672 O O . ASN A 1 211 ? 0.318 -8.470 7.605 1.00 46.47 211 ASN A O 1
#

Organism: Nematostella vectensis (NCBI:txid45351)